Protein AF-A0A0V0ID75-F1 (afdb_monomer_lite)

Secondary structure (DSSP, 8-state):
-------EE------TTS-GGGGSGGGS--S---------------PEE-HHHHHHHHHHHHHHHHHH--SSEEEEEHHHHHHHHTSHHHHHHHHHHHHHTTSEEEEEEESSSEEEEEEEE-SSSPPPPPPHHHHHHHHHHHHHHHHHHHHHHHHHHHHHHHHHHHHHHHTT-HHHHHHHHHHHHHHHHHHHHHHHHHHHHHHHHHHHHHHHHHHHHHHHHHHHHHHHHHTT--HHHHHHHHHHHHHHHHHHHHHHHHHHHHGGGS---HHHHHHHHHHHHHHTTS---------------TTHHHHHHHHHHTT---------TTSSSSSS-S---------------

Foldseek 3Di:
DDDPQDWDFDPDLDDPPDDPVVVVPPPPPDDDDDDDDDDDPPPVPGDIDRVVVLVVLLVQLLVVVVVVAVDQKDKEFLVVLQVSQVHDVSSSSSQVVCVVVQFKDWDWDDDPDTTTMMMGGSDPDHDDDDDPVSVVLSVLNVLLVVLVVVLVVLVVLLVVLVVQLVVCVVVVNPVSNVVSVVSNVVSVVVNVVSVVVNVVSVVVSVVVSVVSVVVVVVVVVVVVVVVCVVVVVDPVVVVVVVVVVVVVVVVVVVVVVVVVVVVVVPPPPVVVVVVVVVVVVVVVVDDDDDDDDDDDDDDDDPPVVVVVVVVVVVPDPDPDPDDPPPVPPPPPDDDDDDDDDDDDDDDDD

InterPro domains:
  IPR005024 Snf7 family [PF03357] (145-284)
  IPR005024 Snf7 family [PTHR22761] (131-291)

pLDDT: mean 72.4, std 23.77, range [25.8, 97.81]

Sequence (349 aa):
MYAAGELLRNVGVSDPASGWVSQIFRRVVNLGGLLRPSTQENLAEDYYIIPVLLKEKALQVVQALSGSHWTASCVITWSKFQEFSGGLKEAHAVLNHLCEHGKAKYLVINKKDLMEGVKVSLSARALSGTTSLDLDWLHLIWTVEKLEHQLNVIDQRWKRSRASALASLKLGNKQVALKCAREMKLASLSREKCTALLNRVEEVLAVIADAEASKEVAEAIRIGTQAIKENGINYDEVELCLQELSECIESQKQIEEILGSNAAGAEIEDEDIEEELKELEMNFAEVPTQTSTGVDAVVAGTQETADALSESLSKLHLTRHARKDLEAEHAVESMGAMSKDGNREAVLS

Radius of gyration: 39.7 Å; chains: 1; bounding box: 74×108×120 Å

Organism: Solanum chacoense (NCBI:txid4108)

Structure (mmCIF, N/CA/C/O backbone):
data_AF-A0A0V0ID75-F1
#
_entry.id   AF-A0A0V0ID75-F1
#
loop_
_atom_site.group_PDB
_atom_site.id
_atom_site.type_symbol
_atom_site.label_atom_id
_atom_site.label_alt_id
_atom_site.label_comp_id
_atom_site.label_asym_id
_atom_site.label_entity_id
_atom_site.label_seq_id
_atom_site.pdbx_PDB_ins_code
_atom_site.Cartn_x
_atom_site.Cartn_y
_atom_site.Cartn_z
_atom_site.occupancy
_atom_site.B_iso_or_equiv
_atom_site.auth_seq_id
_atom_site.auth_comp_id
_atom_site.auth_asym_id
_atom_site.auth_atom_id
_atom_site.pdbx_PDB_model_num
ATOM 1 N N . MET A 1 1 ? -5.964 -26.282 -33.301 1.00 30.92 1 MET A N 1
ATOM 2 C CA . MET A 1 1 ? -5.659 -27.483 -32.494 1.00 30.92 1 MET A CA 1
ATOM 3 C C . MET A 1 1 ? -5.789 -27.087 -31.033 1.00 30.92 1 MET A C 1
ATOM 5 O O . MET A 1 1 ? -5.018 -26.252 -30.584 1.00 30.92 1 MET A O 1
ATOM 9 N N . TYR A 1 2 ? -6.823 -27.569 -30.343 1.00 29.94 2 TYR A N 1
ATOM 10 C CA . TYR A 1 2 ? -7.070 -27.236 -28.938 1.00 29.94 2 TYR A CA 1
ATOM 11 C C . TYR A 1 2 ? -6.006 -27.915 -28.069 1.00 29.94 2 TYR A C 1
ATOM 13 O O . TYR A 1 2 ? -5.934 -29.141 -28.032 1.00 29.94 2 TYR A O 1
ATOM 21 N N . ALA A 1 3 ? -5.150 -27.120 -27.427 1.00 32.62 3 ALA A N 1
ATOM 22 C CA . ALA A 1 3 ? -4.159 -27.616 -26.483 1.00 32.62 3 ALA A CA 1
ATOM 23 C C . ALA A 1 3 ? -4.886 -28.199 -25.262 1.00 32.62 3 ALA A C 1
ATOM 25 O O . ALA A 1 3 ? -5.667 -27.507 -24.609 1.00 32.62 3 ALA A O 1
ATOM 26 N N . ALA A 1 4 ? -4.661 -29.484 -24.995 1.00 35.78 4 ALA A N 1
ATOM 27 C CA . ALA A 1 4 ? -5.180 -30.169 -23.823 1.00 35.78 4 ALA A CA 1
ATOM 28 C C . ALA A 1 4 ? -4.712 -29.440 -22.553 1.00 35.78 4 ALA A C 1
ATOM 30 O O . ALA A 1 4 ? -3.516 -29.242 -22.351 1.00 35.78 4 ALA A O 1
ATOM 31 N N . GLY A 1 5 ? -5.662 -29.006 -21.721 1.00 40.00 5 GLY A N 1
ATOM 32 C CA . GLY A 1 5 ? -5.376 -28.373 -20.438 1.00 40.00 5 GLY A CA 1
ATOM 33 C C . GLY A 1 5 ? -4.765 -29.387 -19.478 1.00 40.00 5 GLY A C 1
ATOM 34 O O . GLY A 1 5 ? -5.475 -30.209 -18.906 1.00 40.00 5 GLY A O 1
ATOM 35 N N . GLU A 1 6 ? -3.446 -29.347 -19.325 1.00 41.06 6 GLU A N 1
ATOM 36 C CA . GLU A 1 6 ? -2.714 -30.170 -18.368 1.00 41.06 6 GLU A CA 1
ATOM 37 C C . GLU A 1 6 ? -3.020 -29.675 -16.945 1.00 41.06 6 GLU A C 1
ATOM 39 O O . GLU A 1 6 ? -2.681 -28.553 -16.575 1.00 41.06 6 GLU A O 1
ATOM 44 N N . LEU A 1 7 ? -3.740 -30.481 -16.161 1.00 40.66 7 LEU A N 1
ATOM 45 C CA . LEU A 1 7 ? -4.047 -30.185 -14.762 1.00 40.66 7 LEU A CA 1
ATOM 46 C C . LEU A 1 7 ? -2.829 -30.525 -13.900 1.00 40.66 7 LEU A C 1
ATOM 48 O O . LEU A 1 7 ? -2.448 -31.691 -13.793 1.00 40.66 7 LEU A O 1
ATOM 52 N N . LEU A 1 8 ? -2.243 -29.527 -13.241 1.00 53.12 8 LEU A N 1
ATOM 53 C CA . LEU A 1 8 ? -1.148 -29.756 -12.301 1.00 53.12 8 LEU A CA 1
ATOM 54 C C . LEU A 1 8 ? -1.723 -30.117 -10.926 1.00 53.12 8 LEU A C 1
ATOM 56 O O . LEU A 1 8 ? -2.436 -29.322 -10.307 1.00 53.12 8 LEU A O 1
ATOM 60 N N . ARG A 1 9 ? -1.407 -31.325 -10.438 1.00 43.06 9 ARG A N 1
ATOM 61 C CA . ARG A 1 9 ? -1.701 -31.757 -9.063 1.00 43.06 9 ARG A CA 1
ATOM 62 C C . ARG A 1 9 ? -0.715 -31.075 -8.118 1.00 43.06 9 ARG A C 1
ATOM 64 O O . ARG A 1 9 ? 0.471 -31.400 -8.134 1.00 43.06 9 ARG A O 1
ATOM 71 N N . ASN A 1 10 ? -1.196 -30.151 -7.291 1.00 47.69 10 ASN A N 1
ATOM 72 C CA . ASN A 1 10 ? -0.347 -29.499 -6.303 1.00 47.69 10 ASN A CA 1
ATOM 73 C C . ASN A 1 10 ? -0.308 -30.344 -5.019 1.00 47.69 10 ASN A C 1
ATOM 75 O O . ASN A 1 10 ? -1.253 -30.346 -4.233 1.00 47.69 10 ASN A O 1
ATOM 79 N N . VAL A 1 11 ? 0.770 -31.109 -4.830 1.00 40.12 11 VAL A N 1
ATOM 80 C CA . VAL A 1 11 ? 0.989 -31.910 -3.616 1.00 40.12 11 VAL A CA 1
ATOM 81 C C . VAL A 1 11 ? 1.470 -30.981 -2.502 1.00 40.12 11 VAL A C 1
ATOM 83 O O . VAL A 1 11 ? 2.667 -30.798 -2.308 1.00 40.12 11 VAL A O 1
ATOM 86 N N . GLY A 1 12 ? 0.513 -30.414 -1.769 1.00 40.75 12 GLY A N 1
ATOM 87 C CA . GLY A 1 12 ? 0.734 -29.652 -0.542 1.00 40.75 12 GLY A CA 1
ATOM 88 C C . GLY A 1 12 ? 1.288 -28.245 -0.768 1.00 40.75 12 GLY A C 1
ATOM 89 O O . GLY A 1 12 ? 2.421 -28.072 -1.214 1.00 40.75 12 GLY A O 1
ATOM 90 N N . VAL A 1 13 ? 0.506 -27.235 -0.364 1.00 41.72 13 VAL A N 1
ATOM 91 C CA . VAL A 1 13 ? 0.978 -25.858 -0.144 1.00 41.72 13 VAL A CA 1
ATOM 92 C C . VAL A 1 13 ? 2.193 -25.931 0.774 1.00 41.72 13 VAL A C 1
ATOM 94 O O . VAL A 1 13 ? 2.073 -26.117 1.984 1.00 41.72 13 VAL A O 1
ATOM 97 N N . SER A 1 14 ? 3.376 -25.866 0.177 1.00 40.47 14 SER A N 1
ATOM 98 C CA . SER A 1 14 ? 4.620 -25.747 0.912 1.00 40.47 14 SER A CA 1
ATOM 99 C C . SER A 1 14 ? 4.749 -24.286 1.302 1.00 40.47 14 SER A C 1
ATOM 101 O O . SER A 1 14 ? 4.684 -23.408 0.444 1.00 40.47 14 SER A O 1
ATOM 103 N N . ASP A 1 15 ? 4.873 -24.061 2.606 1.00 42.91 15 ASP A N 1
ATOM 104 C CA . ASP A 1 15 ? 5.158 -22.773 3.222 1.00 42.91 15 ASP A CA 1
ATOM 105 C C . ASP A 1 15 ? 6.265 -22.041 2.431 1.00 42.91 15 ASP A C 1
ATOM 107 O O . ASP A 1 15 ? 7.373 -22.584 2.305 1.00 42.91 15 ASP A O 1
ATOM 111 N N . PRO A 1 16 ? 6.003 -20.843 1.872 1.00 48.03 16 PRO A N 1
ATOM 112 C CA . PRO A 1 16 ? 7.007 -20.064 1.150 1.00 48.03 16 PRO A CA 1
ATOM 113 C C . PRO A 1 16 ? 8.182 -19.621 2.041 1.00 48.03 16 PRO A C 1
ATOM 115 O O . PRO A 1 16 ? 9.201 -19.169 1.519 1.00 48.03 16 PRO A O 1
ATOM 118 N N . ALA A 1 17 ? 8.097 -19.795 3.368 1.00 46.75 17 ALA A N 1
ATOM 119 C CA . ALA A 1 17 ? 9.222 -19.643 4.289 1.00 46.75 17 ALA A CA 1
ATOM 120 C C . ALA A 1 17 ? 10.192 -20.847 4.299 1.00 46.75 17 ALA A C 1
ATOM 122 O O . ALA A 1 17 ? 11.267 -20.772 4.904 1.00 46.75 17 ALA A O 1
ATOM 123 N N . SER A 1 18 ? 9.863 -21.961 3.631 1.00 45.81 18 SER A N 1
ATOM 124 C CA . SER A 1 18 ? 10.719 -23.151 3.594 1.00 45.81 18 SER A CA 1
ATOM 125 C C . SER A 1 18 ? 11.845 -23.011 2.559 1.00 45.81 18 SER A C 1
ATOM 127 O O . SER A 1 18 ? 11.659 -23.099 1.348 1.00 45.81 18 SER A O 1
ATOM 129 N N . GLY A 1 19 ? 13.060 -22.771 3.055 1.00 40.09 19 GLY A N 1
ATOM 130 C CA . GLY A 1 19 ? 14.265 -22.666 2.235 1.00 40.09 19 GLY A CA 1
ATOM 131 C C . GLY A 1 19 ? 14.529 -23.910 1.370 1.00 40.09 19 GLY A C 1
ATOM 132 O O . GLY A 1 19 ? 14.324 -25.051 1.791 1.00 40.09 19 GLY A O 1
ATOM 133 N N . TRP A 1 20 ? 15.059 -23.663 0.169 1.00 41.62 20 TRP A N 1
ATOM 134 C CA . TRP A 1 20 ? 15.365 -24.600 -0.930 1.00 41.62 20 TRP A CA 1
ATOM 135 C C . TRP A 1 20 ? 16.009 -25.944 -0.508 1.00 41.62 20 TRP A C 1
ATOM 137 O O . TRP A 1 20 ? 15.780 -26.981 -1.126 1.00 41.62 20 TRP A O 1
ATOM 147 N N . VAL A 1 21 ? 16.760 -25.990 0.592 1.00 37.75 21 VAL A N 1
ATOM 148 C CA . VAL A 1 21 ? 17.454 -27.206 1.059 1.00 37.75 21 VAL A CA 1
ATOM 149 C C . VAL A 1 21 ? 16.552 -28.281 1.687 1.00 37.75 21 VAL A C 1
ATOM 151 O O . VAL A 1 21 ? 16.989 -29.422 1.827 1.00 37.75 21 VAL A O 1
ATOM 154 N N . SER A 1 22 ? 15.288 -27.989 2.013 1.00 37.47 22 SER A N 1
ATOM 155 C CA . SER A 1 22 ? 14.394 -28.988 2.632 1.00 37.47 22 SER A CA 1
ATOM 156 C C . SER A 1 22 ? 13.765 -29.977 1.633 1.00 37.47 22 SER A C 1
ATOM 158 O O . SER A 1 22 ? 13.257 -31.031 2.020 1.00 37.47 22 SER A O 1
ATOM 160 N N . GLN A 1 23 ? 13.835 -29.695 0.327 1.00 42.84 23 GLN A N 1
ATOM 161 C CA . GLN A 1 23 ? 13.171 -30.514 -0.698 1.00 42.84 23 GLN A CA 1
ATOM 162 C C . GLN A 1 23 ? 13.916 -31.813 -1.051 1.00 42.84 23 GLN A C 1
ATOM 164 O O . GLN A 1 23 ? 13.300 -32.755 -1.550 1.00 42.84 23 GLN A O 1
ATOM 169 N N . ILE A 1 24 ? 15.217 -31.917 -0.755 1.00 44.03 24 ILE A N 1
ATOM 170 C CA . ILE A 1 24 ? 16.014 -33.109 -1.103 1.00 44.03 24 ILE A CA 1
ATOM 171 C C . ILE A 1 24 ? 15.848 -34.230 -0.062 1.00 44.03 24 ILE A C 1
ATOM 173 O O . ILE A 1 24 ? 15.915 -35.408 -0.407 1.00 44.03 24 ILE A O 1
ATOM 177 N N . PHE A 1 25 ? 15.527 -33.904 1.194 1.00 35.06 25 PHE A N 1
ATOM 178 C CA . PHE A 1 25 ? 15.446 -34.909 2.261 1.00 35.06 25 PHE A CA 1
ATOM 179 C C . PHE A 1 25 ? 14.088 -35.609 2.396 1.00 35.06 25 PHE A C 1
ATOM 181 O O . PHE A 1 25 ? 13.995 -36.620 3.089 1.00 35.06 25 PHE A O 1
ATOM 188 N N . ARG A 1 26 ? 13.034 -35.159 1.699 1.00 37.34 26 ARG A N 1
ATOM 189 C CA . ARG A 1 26 ? 11.698 -35.773 1.828 1.00 37.34 26 ARG A CA 1
ATOM 190 C C . ARG A 1 26 ? 11.429 -36.955 0.892 1.00 37.34 26 ARG A C 1
ATOM 192 O O . ARG A 1 26 ? 10.361 -37.552 0.971 1.00 37.34 26 ARG A O 1
ATOM 199 N N . ARG A 1 27 ? 12.384 -37.328 0.030 1.00 42.00 27 ARG A N 1
ATOM 200 C CA . ARG A 1 27 ? 12.247 -38.478 -0.888 1.00 42.00 27 ARG A CA 1
ATOM 201 C C . ARG A 1 27 ? 12.751 -39.817 -0.337 1.00 42.00 27 ARG A C 1
ATOM 203 O O . ARG A 1 27 ? 12.598 -40.820 -1.023 1.00 42.00 27 ARG A O 1
ATOM 210 N N . VAL A 1 28 ? 13.287 -39.878 0.886 1.00 37.16 28 VAL A N 1
ATOM 211 C CA . VAL A 1 28 ? 13.799 -41.135 1.470 1.00 37.16 28 VAL A CA 1
ATOM 212 C C . VAL A 1 28 ? 13.376 -41.295 2.932 1.00 37.16 28 VAL A C 1
ATOM 214 O O . VAL A 1 28 ? 14.214 -41.382 3.815 1.00 37.16 28 VAL A O 1
ATOM 217 N N . VAL A 1 29 ? 12.072 -41.346 3.211 1.00 37.78 29 VAL A N 1
ATOM 218 C CA . VAL A 1 29 ? 11.549 -42.023 4.414 1.00 37.78 29 VAL A CA 1
ATOM 219 C C . VAL A 1 29 ? 10.188 -42.617 4.061 1.00 37.78 29 VAL A C 1
ATOM 221 O O . VAL A 1 29 ? 9.156 -41.986 4.242 1.00 37.78 29 VAL A O 1
ATOM 224 N N . ASN A 1 30 ? 10.192 -43.822 3.498 1.00 35.94 30 ASN A N 1
ATOM 225 C CA . ASN A 1 30 ? 9.044 -44.727 3.543 1.00 35.94 30 ASN A CA 1
ATOM 226 C C . ASN A 1 30 ? 9.555 -46.171 3.483 1.00 35.94 30 ASN A C 1
ATOM 228 O O . ASN A 1 30 ? 9.393 -46.880 2.496 1.00 35.94 30 ASN A O 1
ATOM 232 N N . LEU A 1 31 ? 10.223 -46.589 4.560 1.00 37.09 31 LEU A N 1
ATOM 233 C CA . LEU A 1 31 ? 10.365 -47.997 4.918 1.00 37.09 31 LEU A CA 1
ATOM 234 C C . LEU A 1 31 ? 10.604 -48.087 6.432 1.00 37.09 31 LEU A C 1
ATOM 236 O O . LEU A 1 31 ? 11.643 -47.655 6.919 1.00 37.09 31 LEU A O 1
ATOM 240 N N . GLY A 1 32 ? 9.633 -48.626 7.170 1.00 30.39 32 GLY A N 1
ATOM 241 C CA . GLY A 1 32 ? 9.737 -48.863 8.615 1.00 30.39 32 GLY A CA 1
ATOM 242 C C . GLY A 1 32 ? 8.707 -48.068 9.410 1.00 30.39 32 GLY A C 1
ATOM 243 O O . GLY A 1 32 ? 8.820 -46.858 9.562 1.00 30.39 32 GLY A O 1
ATOM 244 N N . GLY A 1 33 ? 7.665 -48.759 9.871 1.00 34.06 33 GLY A N 1
ATOM 245 C CA . GLY A 1 33 ? 6.549 -48.156 10.587 1.00 34.06 33 GLY A CA 1
ATOM 246 C C . GLY A 1 33 ? 6.824 -47.785 12.047 1.00 34.06 33 GLY A C 1
ATOM 247 O O . GLY A 1 33 ? 7.916 -47.970 12.576 1.00 34.06 33 GLY A O 1
ATOM 248 N N . LEU A 1 34 ? 5.716 -47.380 12.681 1.00 37.41 34 LEU A N 1
ATOM 249 C CA . LEU A 1 34 ? 5.481 -47.214 14.118 1.00 37.41 34 LEU A CA 1
ATOM 250 C C . LEU A 1 34 ? 5.902 -45.858 14.725 1.00 37.41 34 LEU A C 1
ATOM 252 O O . LEU A 1 34 ? 7.037 -45.673 15.140 1.00 37.41 34 LEU A O 1
ATOM 256 N N . LEU A 1 35 ? 4.936 -44.935 14.862 1.00 30.69 35 LEU A N 1
ATOM 257 C CA . LEU A 1 35 ? 4.359 -44.498 16.152 1.00 30.69 35 LEU A CA 1
ATOM 258 C C . LEU A 1 35 ? 3.388 -43.301 15.972 1.00 30.69 35 LEU A C 1
ATOM 260 O O . LEU A 1 35 ? 3.786 -42.212 15.590 1.00 30.69 35 LEU A O 1
ATOM 264 N N . ARG A 1 36 ? 2.111 -43.576 16.284 1.00 31.48 36 ARG A N 1
ATOM 265 C CA . ARG A 1 36 ? 1.071 -42.796 17.001 1.00 31.48 36 ARG A CA 1
ATOM 266 C C . ARG A 1 36 ? 0.881 -41.270 16.740 1.00 31.48 36 ARG A C 1
ATOM 268 O O . ARG A 1 36 ? 1.824 -40.503 16.874 1.00 31.48 36 ARG A O 1
ATOM 275 N N . PRO A 1 37 ? -0.368 -40.802 16.504 1.00 34.38 37 PRO A N 1
ATOM 276 C CA . PRO A 1 37 ? -0.658 -39.458 15.998 1.00 34.38 37 PRO A CA 1
ATOM 277 C C . PRO A 1 37 ? -0.864 -38.415 17.110 1.00 34.38 37 PRO A C 1
ATOM 279 O O . PRO A 1 37 ? -1.490 -38.702 18.132 1.00 34.38 37 PRO A O 1
ATOM 282 N N . SER A 1 38 ? -0.418 -37.180 16.866 1.00 25.80 38 SER A N 1
ATOM 283 C CA . SER A 1 38 ? -0.925 -35.980 17.537 1.00 25.80 38 SER A CA 1
ATOM 284 C C . SER A 1 38 ? -1.635 -35.101 16.513 1.00 25.80 38 SER A C 1
ATOM 286 O O . SER A 1 38 ? -1.088 -34.770 15.464 1.00 25.80 38 SER A O 1
ATOM 288 N N . THR A 1 39 ? -2.876 -34.782 16.840 1.00 36.84 39 THR A N 1
ATOM 289 C CA . THR A 1 39 ? -3.897 -34.096 16.059 1.00 36.84 39 THR A CA 1
ATOM 290 C C . THR A 1 39 ? -3.405 -32.800 15.408 1.00 36.84 39 THR A C 1
ATOM 292 O O . THR A 1 39 ? -3.261 -31.779 16.072 1.00 36.84 39 THR A O 1
ATOM 295 N N . GLN A 1 40 ? -3.226 -32.828 14.091 1.00 31.88 40 GLN A N 1
ATOM 296 C CA . GLN A 1 40 ? -3.445 -31.672 13.227 1.00 31.88 40 GLN A CA 1
ATOM 297 C C . GLN A 1 40 ? -4.020 -32.216 11.922 1.00 31.88 40 GLN A C 1
ATOM 299 O O . GLN A 1 40 ? -3.292 -32.679 11.044 1.00 31.88 40 GLN A O 1
ATOM 304 N N . GLU A 1 41 ? -5.349 -32.240 11.841 1.00 30.47 41 GLU A N 1
ATOM 305 C CA . GLU A 1 41 ? -6.088 -32.525 10.613 1.00 30.47 41 GLU A CA 1
ATOM 306 C C . GLU A 1 41 ? -5.824 -31.397 9.606 1.00 30.47 41 GLU A C 1
ATOM 308 O O . GLU A 1 41 ? -6.638 -30.506 9.398 1.00 30.47 41 GLU A O 1
ATOM 313 N N . ASN A 1 42 ? -4.655 -31.422 8.969 1.00 34.41 42 ASN A N 1
ATOM 314 C CA . ASN A 1 42 ? -4.502 -30.833 7.650 1.00 34.41 42 ASN A CA 1
ATOM 315 C C . ASN A 1 42 ? -5.160 -31.817 6.684 1.00 34.41 42 ASN A C 1
ATOM 317 O O . ASN A 1 42 ? -4.501 -32.713 6.154 1.00 34.41 42 ASN A O 1
ATOM 321 N N . LEU A 1 43 ? -6.473 -31.677 6.489 1.00 33.53 43 LEU A N 1
ATOM 322 C CA . LEU A 1 43 ? -7.120 -32.179 5.283 1.00 33.53 43 LEU A CA 1
ATOM 323 C C . LEU A 1 43 ? -6.479 -31.423 4.116 1.00 33.53 43 LEU A C 1
ATOM 325 O O . LEU A 1 43 ? -6.914 -30.338 3.737 1.00 33.53 43 LEU A O 1
ATOM 329 N N . ALA A 1 44 ? -5.365 -31.956 3.615 1.00 49.12 44 ALA A N 1
ATOM 330 C CA . ALA A 1 44 ? -4.773 -31.536 2.362 1.00 49.12 44 ALA A CA 1
ATOM 331 C C . ALA A 1 44 ? -5.770 -31.925 1.269 1.00 49.12 44 ALA A C 1
ATOM 333 O O . ALA A 1 44 ? -5.722 -33.020 0.718 1.00 49.12 44 ALA A O 1
ATOM 334 N N . GLU A 1 45 ? -6.749 -31.055 1.036 1.00 50.66 45 GLU A N 1
ATOM 335 C CA . GLU A 1 45 ? -7.564 -31.118 -0.164 1.00 50.66 45 GLU A CA 1
ATOM 336 C C . GLU A 1 45 ? -6.608 -30.971 -1.343 1.00 50.66 45 GLU A C 1
ATOM 338 O O . GLU A 1 45 ? -6.045 -29.898 -1.561 1.00 50.66 45 GLU A O 1
ATOM 343 N N . ASP A 1 46 ? -6.393 -32.066 -2.068 1.00 63.09 46 ASP A N 1
ATOM 344 C CA . ASP A 1 46 ? -5.712 -32.048 -3.354 1.00 63.09 46 ASP A CA 1
ATOM 345 C C . ASP A 1 46 ? -6.506 -31.118 -4.283 1.00 63.09 46 ASP A C 1
ATOM 347 O O . ASP A 1 46 ? -7.598 -31.458 -4.740 1.00 63.09 46 ASP A O 1
ATOM 351 N N . TYR A 1 47 ? -5.981 -29.921 -4.541 1.00 71.69 47 TYR A N 1
ATOM 352 C CA . TYR A 1 47 ? -6.552 -28.998 -5.515 1.00 71.69 47 TYR A CA 1
ATOM 353 C C . TYR A 1 47 ? -5.748 -29.058 -6.813 1.00 71.69 47 TYR A C 1
ATOM 355 O O . TYR A 1 47 ? -4.519 -29.177 -6.826 1.00 71.69 47 TYR A O 1
ATOM 363 N N . TYR A 1 48 ? -6.472 -28.987 -7.925 1.00 79.75 48 TYR A N 1
ATOM 364 C CA . TYR A 1 48 ? -5.893 -28.971 -9.260 1.00 79.75 48 TYR A CA 1
ATOM 365 C C . TYR A 1 48 ? -5.758 -27.529 -9.725 1.00 79.75 48 TYR A C 1
ATOM 367 O O . TYR A 1 48 ? -6.696 -26.740 -9.619 1.00 79.75 48 TYR A O 1
ATOM 375 N N . ILE A 1 49 ? -4.586 -27.193 -10.247 1.00 84.19 49 ILE A N 1
ATOM 376 C CA . ILE A 1 49 ? -4.331 -25.892 -10.855 1.00 84.19 49 ILE A CA 1
ATOM 377 C C . ILE A 1 49 ? -4.464 -26.054 -12.364 1.00 84.19 49 ILE A C 1
ATOM 379 O O . ILE A 1 49 ? -3.794 -26.896 -12.961 1.00 84.19 49 ILE A O 1
ATOM 383 N N . ILE A 1 50 ? -5.301 -25.219 -12.978 1.00 89.25 50 ILE A N 1
ATOM 384 C CA . ILE A 1 50 ? -5.362 -25.067 -14.432 1.00 89.25 50 ILE A CA 1
ATOM 385 C C . ILE A 1 50 ? -4.343 -23.981 -14.816 1.00 89.25 50 ILE A C 1
ATOM 387 O O . ILE A 1 50 ? -4.580 -22.813 -14.501 1.00 89.25 50 ILE A O 1
ATOM 391 N N . PRO A 1 51 ? -3.224 -24.310 -15.492 1.00 88.44 51 PRO A N 1
ATOM 392 C CA . PRO A 1 51 ? -2.130 -23.362 -15.722 1.00 88.44 51 PRO A CA 1
ATOM 393 C C . PRO A 1 51 ? -2.550 -22.117 -16.506 1.00 88.44 51 PRO A C 1
ATOM 395 O O . PRO A 1 51 ? -2.093 -21.014 -16.215 1.00 88.44 51 PRO A O 1
ATOM 398 N N . VAL A 1 52 ? -3.457 -22.282 -17.475 1.00 90.56 52 VAL A N 1
ATOM 399 C CA . VAL A 1 52 ? -3.983 -21.174 -18.288 1.00 90.56 52 VAL A CA 1
ATOM 400 C C . VAL A 1 52 ? -4.738 -20.171 -17.414 1.00 90.56 52 VAL A C 1
ATOM 402 O O . VAL A 1 52 ? -4.463 -18.976 -17.485 1.00 90.56 52 VAL A O 1
ATOM 405 N N . LEU A 1 53 ? -5.616 -20.661 -16.532 1.00 91.56 53 LEU A N 1
ATOM 406 C CA . LEU A 1 53 ? -6.372 -19.814 -15.608 1.00 91.56 53 LEU A CA 1
ATOM 407 C C . LEU A 1 53 ? -5.472 -19.199 -14.536 1.00 91.56 53 LEU A C 1
ATOM 409 O O . LEU A 1 53 ? -5.680 -18.055 -14.150 1.00 91.56 53 LEU A O 1
ATOM 413 N N . LEU A 1 54 ? -4.444 -19.920 -14.076 1.00 92.75 54 LEU A N 1
ATOM 414 C CA . LEU A 1 54 ? -3.473 -19.376 -13.129 1.00 92.75 54 LEU A CA 1
ATOM 415 C C . LEU A 1 54 ? -2.688 -18.208 -13.737 1.00 92.75 54 LEU A C 1
ATOM 417 O O . LEU A 1 54 ? -2.517 -17.182 -13.083 1.00 92.75 54 LEU A O 1
ATOM 421 N N . LYS A 1 55 ? -2.244 -18.343 -14.991 1.00 93.31 55 LYS A N 1
ATOM 422 C CA . LYS A 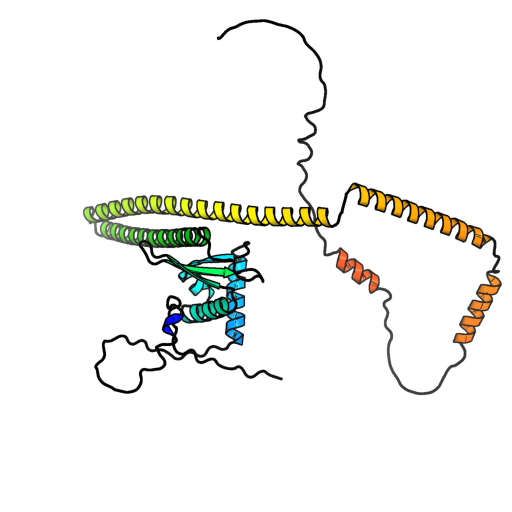1 55 ? -1.543 -17.272 -15.707 1.00 93.31 55 LYS A CA 1
ATOM 423 C C . LYS A 1 55 ? -2.442 -16.052 -15.904 1.00 93.31 55 LYS A C 1
ATOM 425 O O . LYS A 1 55 ? -2.003 -14.928 -15.670 1.00 93.31 55 LYS A O 1
ATOM 430 N N . GLU A 1 56 ? -3.693 -16.269 -16.305 1.00 94.19 56 GLU A N 1
ATOM 431 C CA . GLU A 1 56 ? -4.681 -15.197 -16.442 1.00 94.19 56 GLU A CA 1
ATOM 432 C C . GLU A 1 56 ? -4.939 -14.505 -15.098 1.00 94.19 56 GLU A C 1
ATOM 434 O O . GLU A 1 56 ? -4.883 -13.280 -15.010 1.00 94.19 56 GLU A O 1
ATOM 439 N N . LYS A 1 57 ? -5.124 -15.278 -14.024 1.00 94.19 57 LYS A N 1
ATOM 440 C CA . LYS A 1 57 ? -5.332 -14.748 -12.675 1.00 94.19 57 LYS A CA 1
ATOM 441 C C . LYS A 1 57 ? -4.125 -13.956 -12.176 1.00 94.19 57 LYS A C 1
ATOM 443 O O . LYS A 1 57 ? -4.296 -12.880 -11.613 1.00 94.19 57 LYS A O 1
ATOM 448 N N . ALA A 1 58 ? -2.909 -14.447 -12.405 1.00 94.69 58 ALA A N 1
ATOM 449 C CA . ALA A 1 58 ? -1.691 -13.730 -12.048 1.00 94.69 58 ALA A CA 1
ATOM 450 C C . ALA A 1 58 ? -1.584 -12.389 -12.788 1.00 94.69 58 ALA A C 1
ATOM 452 O O . ALA A 1 58 ? -1.226 -11.383 -12.177 1.00 94.69 58 ALA A O 1
ATOM 453 N N . LEU A 1 59 ? -1.959 -12.352 -14.071 1.00 94.31 59 LEU A N 1
ATOM 454 C CA . LEU A 1 59 ? -2.024 -11.111 -14.839 1.00 94.31 59 LEU A CA 1
ATOM 455 C C . LEU A 1 59 ? -3.085 -10.154 -14.279 1.00 94.31 59 LEU A C 1
ATOM 457 O O . LEU A 1 59 ? -2.788 -8.976 -14.108 1.00 94.31 59 LEU A O 1
ATOM 461 N N . GLN A 1 60 ? -4.277 -10.652 -13.934 1.00 94.38 60 GLN A N 1
ATOM 462 C CA . GLN A 1 60 ? -5.332 -9.848 -13.305 1.00 94.38 60 GLN A CA 1
ATOM 463 C C . GLN A 1 60 ? -4.868 -9.236 -11.976 1.00 94.38 60 GLN A C 1
ATOM 465 O O . GLN A 1 60 ? -5.122 -8.061 -11.726 1.00 94.38 60 GLN A O 1
ATOM 470 N N . VAL A 1 61 ? -4.156 -10.001 -11.139 1.00 94.44 61 VAL A N 1
ATOM 471 C CA . VAL A 1 61 ? -3.595 -9.501 -9.872 1.00 94.44 61 VAL A CA 1
ATOM 472 C C . VAL A 1 61 ? -2.566 -8.401 -10.130 1.00 94.44 61 VAL A C 1
ATOM 474 O O . VAL A 1 61 ? -2.654 -7.337 -9.524 1.00 94.44 61 VAL A O 1
ATOM 477 N N . VAL A 1 62 ? -1.624 -8.607 -11.057 1.00 93.81 62 VAL A N 1
ATOM 478 C CA . VAL A 1 62 ? -0.630 -7.577 -11.416 1.00 93.81 62 VAL A CA 1
ATOM 479 C C . VAL A 1 62 ? -1.309 -6.330 -11.989 1.00 93.81 62 VAL A C 1
ATOM 481 O O . VAL A 1 62 ? -0.943 -5.216 -11.623 1.00 93.81 62 VAL A O 1
ATOM 484 N N . GLN A 1 63 ? -2.332 -6.497 -12.829 1.00 93.00 63 GLN A N 1
ATOM 485 C CA . GLN A 1 63 ? -3.095 -5.388 -13.398 1.00 93.00 63 GLN A CA 1
ATOM 486 C C . GLN A 1 63 ? -3.843 -4.600 -12.314 1.00 93.00 63 GLN A C 1
ATOM 488 O O . GLN A 1 63 ? -3.789 -3.370 -12.308 1.00 93.00 63 GLN A O 1
ATOM 493 N N . ALA A 1 64 ? -4.480 -5.286 -11.361 1.00 92.38 64 ALA A N 1
ATOM 494 C CA . ALA A 1 64 ? -5.147 -4.647 -10.229 1.00 92.38 64 ALA A CA 1
ATOM 495 C C . ALA A 1 64 ? -4.161 -3.831 -9.376 1.00 92.38 64 ALA A C 1
ATOM 497 O O . ALA A 1 64 ? -4.463 -2.696 -9.015 1.00 92.38 64 ALA A O 1
ATOM 498 N N . LEU A 1 65 ? -2.961 -4.367 -9.131 1.00 91.50 65 LEU A N 1
ATOM 499 C CA . LEU A 1 65 ? -1.899 -3.660 -8.409 1.00 91.50 65 LEU A CA 1
ATOM 500 C C . LEU A 1 65 ? -1.343 -2.469 -9.203 1.00 91.50 65 LEU A C 1
ATOM 502 O O . LEU A 1 65 ? -1.058 -1.426 -8.625 1.00 91.50 65 LEU A O 1
ATOM 506 N N . SER A 1 66 ? -1.227 -2.583 -10.527 1.00 88.50 66 SER A N 1
ATOM 507 C CA . SER A 1 66 ? -0.795 -1.464 -11.377 1.00 88.50 66 SER A CA 1
ATOM 508 C C . SER A 1 66 ? -1.817 -0.327 -11.436 1.00 88.50 66 SER A C 1
ATOM 510 O O . SER A 1 66 ? -1.448 0.827 -11.613 1.00 88.50 66 SER A O 1
ATOM 512 N N . GLY A 1 67 ? -3.104 -0.624 -11.225 1.00 83.56 67 GLY A N 1
ATOM 513 C CA . GLY A 1 67 ? -4.140 0.404 -11.124 1.00 83.56 67 GLY A CA 1
ATOM 514 C C . GLY A 1 67 ? -3.991 1.292 -9.885 1.00 83.56 67 GLY A C 1
ATOM 515 O O . GLY A 1 67 ? -4.443 2.433 -9.901 1.00 83.56 67 GLY A O 1
ATOM 516 N N . SER A 1 68 ? -3.354 0.789 -8.821 1.00 77.69 68 SER A N 1
ATOM 517 C CA . SER A 1 68 ? -3.147 1.519 -7.565 1.00 77.69 68 SER A CA 1
ATOM 518 C C . SER A 1 68 ? -1.730 2.065 -7.381 1.00 77.69 68 SER A C 1
ATOM 520 O O . SER A 1 68 ? -1.487 2.792 -6.419 1.00 77.69 68 SER A O 1
ATOM 522 N N . HIS A 1 69 ? -0.789 1.720 -8.263 1.00 76.88 69 HIS A N 1
ATOM 523 C CA . HIS A 1 69 ? 0.623 2.075 -8.132 1.00 76.88 69 HIS A CA 1
ATOM 524 C C . HIS A 1 69 ? 1.211 2.489 -9.482 1.00 76.88 69 HIS A C 1
ATOM 526 O O . HIS A 1 69 ? 1.143 1.737 -10.448 1.00 76.88 69 HIS A O 1
ATOM 532 N N . TRP A 1 70 ? 1.843 3.663 -9.532 1.00 70.62 70 TRP A N 1
ATOM 533 C CA . TRP A 1 70 ? 2.507 4.167 -10.742 1.00 70.62 70 TRP A CA 1
ATOM 534 C C . TRP A 1 70 ? 3.963 3.685 -10.893 1.00 70.62 70 TRP A C 1
ATOM 536 O O . TRP A 1 70 ? 4.581 3.886 -11.933 1.00 70.62 70 TRP A O 1
ATOM 546 N N . THR A 1 71 ? 4.519 3.048 -9.862 1.00 81.81 71 THR A N 1
ATOM 547 C CA . THR A 1 71 ? 5.928 2.638 -9.808 1.00 81.81 71 THR A CA 1
ATOM 548 C C . THR A 1 71 ? 6.192 1.324 -10.547 1.00 81.81 71 THR A C 1
ATOM 550 O O . THR A 1 71 ? 5.299 0.503 -10.772 1.00 81.81 71 THR A O 1
ATOM 553 N N . ALA A 1 72 ? 7.459 1.056 -10.881 1.00 83.88 72 ALA A N 1
ATOM 554 C CA . ALA A 1 72 ? 7.842 -0.178 -11.580 1.00 83.88 72 ALA A CA 1
ATOM 555 C C . ALA A 1 72 ? 7.618 -1.477 -10.767 1.00 83.88 72 ALA A C 1
ATOM 557 O O . ALA A 1 72 ? 7.568 -2.577 -11.336 1.00 83.88 72 ALA A O 1
ATOM 558 N N . SER A 1 73 ? 7.511 -1.372 -9.439 1.00 90.12 73 SER A N 1
ATOM 559 C CA . SER A 1 73 ? 7.215 -2.477 -8.523 1.00 90.12 73 SER A CA 1
ATOM 560 C C . SER A 1 73 ? 6.473 -1.980 -7.289 1.00 90.12 73 SER A C 1
ATOM 562 O O . SER A 1 73 ? 6.790 -0.903 -6.796 1.00 90.12 73 SER A O 1
ATOM 564 N N . CYS A 1 74 ? 5.587 -2.799 -6.726 1.00 91.50 74 CYS A N 1
ATOM 565 C CA . CYS A 1 74 ? 4.891 -2.490 -5.480 1.00 91.50 74 CYS A CA 1
ATOM 566 C C . CYS A 1 74 ? 5.217 -3.501 -4.380 1.00 91.50 74 CYS A C 1
ATOM 568 O O . CYS A 1 74 ? 5.484 -4.677 -4.643 1.00 91.50 74 CYS A O 1
ATOM 570 N N . VAL A 1 75 ? 5.136 -3.048 -3.133 1.00 94.19 75 VAL A N 1
ATOM 571 C CA . VAL A 1 75 ? 5.215 -3.896 -1.943 1.00 94.19 75 VAL A CA 1
ATOM 572 C C . VAL A 1 75 ? 3.894 -3.795 -1.196 1.00 94.19 75 VAL A C 1
ATOM 574 O O . VAL A 1 75 ? 3.444 -2.695 -0.879 1.00 94.19 75 VAL A O 1
ATOM 577 N N . ILE A 1 76 ? 3.285 -4.943 -0.914 1.00 94.56 76 ILE A N 1
ATOM 578 C CA . ILE A 1 76 ? 2.005 -5.046 -0.208 1.00 94.56 76 ILE A CA 1
ATOM 579 C C . ILE A 1 76 ? 2.060 -6.128 0.869 1.00 94.56 76 ILE A C 1
ATOM 581 O O . ILE A 1 76 ? 2.918 -7.012 0.842 1.00 94.56 76 ILE A O 1
ATOM 585 N N . THR A 1 77 ? 1.143 -6.063 1.830 1.00 95.56 77 THR A N 1
ATOM 586 C CA . THR A 1 77 ? 1.013 -7.079 2.880 1.00 95.56 77 THR A CA 1
ATOM 587 C C . THR A 1 77 ? 0.453 -8.379 2.317 1.00 95.56 77 THR A C 1
ATOM 589 O O . THR A 1 77 ? -0.251 -8.399 1.302 1.00 95.56 77 THR A O 1
ATOM 592 N N . TRP A 1 78 ? 0.744 -9.489 2.996 1.00 94.88 78 TRP A N 1
ATOM 593 C CA . TRP A 1 78 ? 0.218 -10.796 2.611 1.00 94.88 78 TRP A CA 1
ATOM 594 C C . TRP A 1 78 ? -1.317 -10.832 2.640 1.00 94.88 78 TRP A C 1
ATOM 596 O O . TRP A 1 78 ? -1.926 -11.398 1.738 1.00 94.88 78 TRP A O 1
ATOM 606 N N . SER A 1 79 ? -1.948 -10.147 3.604 1.00 93.56 79 SER A N 1
ATOM 607 C CA . SER A 1 79 ? -3.412 -10.018 3.678 1.00 93.56 79 SER A CA 1
ATOM 608 C C . SER A 1 79 ? -3.990 -9.351 2.427 1.00 93.56 79 SER A C 1
ATOM 610 O O . SER A 1 79 ? -4.876 -9.911 1.787 1.00 93.56 79 SER A O 1
ATOM 612 N N . LYS A 1 80 ? -3.440 -8.204 2.007 1.00 93.88 80 LYS A N 1
ATOM 613 C CA . LYS A 1 80 ? -3.890 -7.523 0.783 1.00 93.88 80 LYS A CA 1
ATOM 614 C C . LYS A 1 80 ? -3.655 -8.370 -0.460 1.00 93.88 80 LYS A C 1
ATOM 616 O O . LYS A 1 80 ? -4.514 -8.445 -1.332 1.00 93.88 80 LYS A O 1
ATOM 621 N N . PHE A 1 81 ? -2.516 -9.056 -0.536 1.00 95.19 81 PHE A N 1
ATOM 622 C CA . PHE A 1 81 ? -2.233 -9.946 -1.659 1.00 95.19 81 PHE A CA 1
ATOM 623 C C . PHE A 1 81 ? -3.262 -11.082 -1.768 1.00 95.19 81 PHE A C 1
ATOM 625 O O . PHE A 1 81 ? -3.672 -11.434 -2.876 1.00 95.19 81 PHE A O 1
ATOM 632 N N . GLN A 1 82 ? -3.728 -11.619 -0.636 1.00 95.44 82 GLN A N 1
ATOM 633 C CA . GLN A 1 82 ? -4.807 -12.608 -0.611 1.00 95.44 82 GLN A CA 1
ATOM 634 C C . GLN A 1 82 ? -6.131 -12.043 -1.121 1.00 95.44 82 GLN A C 1
ATOM 636 O O . GLN A 1 82 ? -6.812 -12.723 -1.888 1.00 95.44 82 GLN A O 1
ATOM 641 N N . GLU A 1 83 ? -6.478 -10.817 -0.730 1.00 93.94 83 GLU A N 1
ATOM 642 C CA . GLU A 1 83 ? -7.694 -10.136 -1.186 1.00 93.94 83 GLU A CA 1
ATOM 643 C C . GLU A 1 83 ? -7.694 -9.951 -2.708 1.00 93.94 83 GLU A C 1
ATOM 645 O O . GLU A 1 83 ? -8.646 -10.361 -3.371 1.00 93.94 83 GLU A O 1
ATOM 650 N N . PHE A 1 84 ? -6.594 -9.449 -3.284 1.00 93.00 84 PHE A N 1
ATOM 651 C CA . PHE A 1 84 ? -6.445 -9.343 -4.743 1.00 93.00 84 PHE A CA 1
ATOM 652 C C . PHE A 1 84 ? -6.492 -10.706 -5.439 1.00 93.00 84 PHE A C 1
ATOM 654 O O . PHE A 1 84 ? -7.037 -10.842 -6.536 1.00 93.00 84 PHE A O 1
ATOM 661 N N . SER A 1 85 ? -5.924 -11.727 -4.798 1.00 92.25 85 SER A N 1
ATOM 662 C CA . SER A 1 85 ? -5.838 -13.064 -5.375 1.00 92.25 85 SER A CA 1
ATOM 663 C C . SER A 1 85 ? -7.130 -13.865 -5.268 1.00 92.25 85 SER A C 1
ATOM 665 O O . SER A 1 85 ? -7.209 -14.870 -5.950 1.00 92.25 85 SER A O 1
ATOM 667 N N . GLY A 1 86 ? -8.133 -13.447 -4.487 1.00 90.12 86 GLY A N 1
ATOM 668 C CA . GLY A 1 86 ? -9.391 -14.192 -4.304 1.00 90.12 86 GLY A CA 1
ATOM 669 C C . GLY A 1 86 ? -9.391 -15.188 -3.136 1.00 90.12 86 GLY A C 1
ATOM 670 O O . GLY A 1 86 ? -10.335 -15.959 -2.979 1.00 90.12 86 GLY A O 1
ATOM 671 N N . GLY A 1 87 ? -8.359 -15.164 -2.286 1.00 91.81 87 GLY A N 1
ATOM 672 C CA . GLY A 1 87 ? -8.259 -15.988 -1.081 1.00 91.81 87 GLY A CA 1
ATOM 673 C C . GLY A 1 87 ? -6.905 -16.676 -0.909 1.00 91.81 87 GLY A C 1
ATOM 674 O O . GLY A 1 87 ? -6.026 -16.613 -1.765 1.00 91.81 87 GLY A O 1
ATOM 675 N N . LEU A 1 88 ? -6.737 -17.371 0.220 1.00 89.81 88 LEU A N 1
ATOM 676 C CA . LEU A 1 88 ? -5.449 -17.932 0.647 1.00 89.81 88 LEU A CA 1
ATOM 677 C C . LEU A 1 88 ? -4.846 -18.932 -0.355 1.00 89.81 88 LEU A C 1
ATOM 679 O O . LEU A 1 88 ? -3.656 -18.857 -0.652 1.00 89.81 88 LEU A O 1
ATOM 683 N N . LYS A 1 89 ? -5.635 -19.887 -0.863 1.00 88.31 89 LYS A N 1
ATOM 684 C CA . LYS A 1 89 ? -5.132 -20.935 -1.775 1.00 88.31 89 LYS A CA 1
ATOM 685 C C . LYS A 1 89 ? -4.717 -20.346 -3.128 1.00 88.31 89 LYS A C 1
ATOM 687 O O . LYS A 1 89 ? -3.632 -20.650 -3.621 1.00 88.31 89 LYS A O 1
ATOM 692 N N . GLU A 1 90 ? -5.555 -19.472 -3.689 1.00 91.25 90 GLU A N 1
ATOM 693 C CA . GLU A 1 90 ? -5.279 -18.772 -4.950 1.00 91.25 90 GLU A CA 1
ATOM 694 C C . GLU A 1 90 ? -4.049 -17.871 -4.816 1.00 91.25 90 GLU A C 1
ATOM 696 O O . GLU A 1 90 ? -3.174 -17.911 -5.676 1.00 91.25 90 GLU A O 1
ATOM 701 N N . ALA A 1 91 ? -3.912 -17.160 -3.694 1.00 93.88 91 ALA A N 1
ATOM 702 C CA . ALA A 1 91 ? -2.747 -16.330 -3.404 1.00 93.88 91 ALA A CA 1
ATOM 703 C C . ALA A 1 91 ? -1.435 -17.116 -3.443 1.00 93.88 91 ALA A C 1
ATOM 705 O O . ALA A 1 91 ? -0.490 -16.693 -4.098 1.00 93.88 91 ALA A O 1
ATOM 706 N N . HIS A 1 92 ? -1.360 -18.285 -2.801 1.00 91.56 92 HIS A N 1
ATOM 707 C CA . HIS A 1 92 ? -0.146 -19.106 -2.862 1.00 91.56 92 HIS A CA 1
ATOM 708 C C . HIS A 1 92 ? 0.163 -19.574 -4.289 1.00 91.56 92 HIS A C 1
ATOM 710 O O . HIS A 1 92 ? 1.317 -19.526 -4.710 1.00 91.56 92 HIS A O 1
ATOM 716 N N . ALA A 1 93 ? -0.851 -20.007 -5.046 1.00 92.19 93 ALA A N 1
ATOM 717 C CA . ALA A 1 93 ? -0.660 -20.432 -6.431 1.00 92.19 93 ALA A CA 1
ATOM 718 C C . ALA A 1 93 ? -0.160 -19.276 -7.314 1.00 92.19 93 ALA A C 1
ATOM 720 O O . ALA A 1 93 ? 0.801 -19.446 -8.065 1.00 92.19 93 ALA A O 1
ATOM 721 N N . VAL A 1 94 ? -0.773 -18.095 -7.187 1.00 95.38 94 VAL A N 1
ATOM 722 C CA . VAL A 1 94 ? -0.392 -16.883 -7.925 1.00 95.38 94 VAL A CA 1
ATOM 723 C C . VAL A 1 94 ? 1.005 -16.418 -7.522 1.00 95.38 94 VAL A C 1
ATOM 725 O O . VAL A 1 94 ? 1.823 -16.137 -8.396 1.00 95.38 94 VAL A O 1
ATOM 728 N N . LEU A 1 95 ? 1.317 -16.382 -6.223 1.00 94.94 95 LEU A N 1
ATOM 729 C CA . LEU A 1 95 ? 2.642 -16.011 -5.727 1.00 94.94 95 LEU A CA 1
ATOM 730 C C . LEU A 1 95 ? 3.716 -16.943 -6.286 1.00 94.94 95 LEU A C 1
ATOM 732 O O . LEU A 1 95 ? 4.711 -16.459 -6.815 1.00 94.94 95 LEU A O 1
ATOM 736 N N . ASN A 1 96 ? 3.511 -18.260 -6.206 1.00 92.50 96 ASN A N 1
ATOM 737 C CA . ASN A 1 96 ? 4.468 -19.238 -6.722 1.00 92.50 96 ASN A CA 1
ATOM 738 C C . ASN A 1 96 ? 4.697 -19.048 -8.223 1.00 92.50 96 ASN A C 1
ATOM 740 O O . ASN A 1 96 ? 5.845 -18.943 -8.648 1.00 92.50 96 ASN A O 1
ATOM 744 N N . HIS A 1 97 ? 3.623 -18.889 -9.002 1.00 93.75 97 HIS A N 1
ATOM 745 C CA . HIS A 1 97 ? 3.727 -18.605 -10.431 1.00 93.75 97 HIS A CA 1
ATOM 746 C C . HIS A 1 97 ? 4.527 -17.326 -10.709 1.00 93.75 97 HIS A C 1
ATOM 748 O O . HIS A 1 97 ? 5.437 -17.325 -11.534 1.00 93.75 97 HIS A O 1
ATOM 754 N N . LEU A 1 98 ? 4.236 -16.230 -10.005 1.00 93.94 98 LEU A N 1
ATOM 755 C CA . LEU A 1 98 ? 4.963 -14.973 -10.184 1.00 93.94 98 LEU A CA 1
ATOM 756 C C . LEU A 1 98 ? 6.433 -15.090 -9.745 1.00 93.94 98 LEU A C 1
ATOM 758 O O . LEU A 1 98 ? 7.305 -14.528 -10.405 1.00 93.94 98 LEU A O 1
ATOM 762 N N . CYS A 1 99 ? 6.736 -15.825 -8.674 1.00 92.25 99 CYS A N 1
ATOM 763 C CA . CYS A 1 99 ? 8.102 -16.089 -8.217 1.00 92.25 99 CYS A CA 1
ATOM 764 C C . CYS A 1 99 ? 8.902 -16.904 -9.244 1.00 92.25 99 CYS A C 1
ATOM 766 O O . CYS A 1 99 ? 10.029 -16.529 -9.564 1.00 92.25 99 CYS A O 1
ATOM 768 N N . GLU A 1 100 ? 8.311 -17.962 -9.812 1.00 91.12 100 GLU A N 1
ATOM 769 C CA . GLU A 1 100 ? 8.919 -18.779 -10.877 1.00 91.12 100 GLU A CA 1
ATOM 770 C C . GLU A 1 100 ? 9.299 -17.940 -12.105 1.00 91.12 100 GLU A C 1
ATOM 772 O O . GLU A 1 100 ? 10.307 -18.205 -12.756 1.00 91.12 100 GLU A O 1
ATOM 777 N N . HIS A 1 101 ? 8.534 -16.882 -12.386 1.00 90.19 101 HIS A N 1
ATOM 778 C CA . HIS A 1 101 ? 8.782 -15.961 -13.497 1.00 90.19 101 HIS A CA 1
ATOM 779 C C . HIS A 1 101 ? 9.619 -14.729 -13.099 1.00 90.19 101 HIS A C 1
ATOM 781 O O . HIS A 1 101 ? 9.759 -13.795 -13.891 1.00 90.19 101 HIS A O 1
ATOM 787 N N . GLY A 1 102 ? 10.160 -14.679 -11.874 1.00 90.31 102 GLY A N 1
ATOM 788 C CA . GLY A 1 102 ? 10.955 -13.546 -11.382 1.00 90.31 102 GLY A CA 1
ATOM 789 C C . GLY A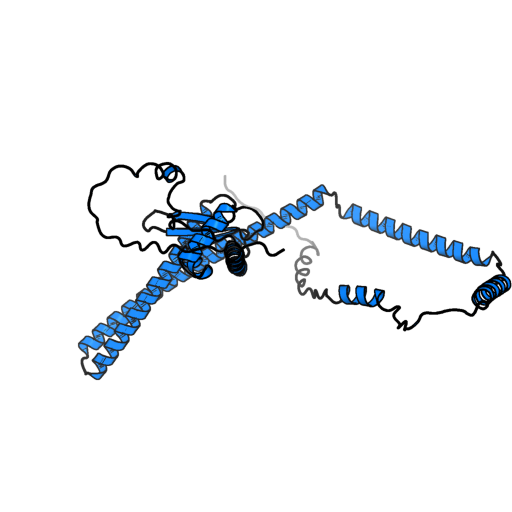 1 102 ? 10.165 -12.235 -11.260 1.00 90.31 102 GLY A C 1
ATOM 790 O O . GLY A 1 102 ? 10.739 -11.145 -11.334 1.00 90.31 102 GLY A O 1
ATOM 791 N N . LYS A 1 103 ? 8.839 -12.334 -11.118 1.00 93.12 103 LYS A N 1
ATOM 792 C CA . LYS A 1 103 ? 7.883 -11.223 -11.026 1.00 93.12 103 LYS A CA 1
ATOM 793 C C . LYS A 1 103 ? 7.401 -10.944 -9.613 1.00 93.12 103 LYS A C 1
ATOM 795 O O . LYS A 1 103 ? 6.916 -9.846 -9.376 1.00 93.12 103 LYS A O 1
ATOM 800 N N . ALA A 1 104 ? 7.539 -11.884 -8.685 1.00 94.81 104 ALA A N 1
ATOM 801 C CA . ALA A 1 104 ? 7.234 -11.662 -7.277 1.00 94.81 104 ALA A CA 1
ATOM 802 C C . ALA A 1 104 ? 8.370 -12.139 -6.373 1.00 94.81 104 ALA A C 1
ATOM 804 O O . ALA A 1 104 ? 9.186 -12.978 -6.756 1.00 94.81 104 ALA A O 1
ATOM 805 N N . LYS A 1 105 ? 8.415 -11.591 -5.160 1.00 94.75 105 LYS A N 1
ATOM 806 C CA . LYS A 1 105 ? 9.256 -12.088 -4.080 1.00 94.75 105 LYS A CA 1
ATOM 807 C C . LYS A 1 105 ? 8.528 -11.965 -2.752 1.00 94.75 105 LYS A C 1
ATOM 809 O O . LYS A 1 105 ? 8.007 -10.902 -2.418 1.00 94.75 105 LYS A O 1
ATOM 814 N N . TYR A 1 106 ? 8.537 -13.053 -1.992 1.00 93.94 106 TYR A N 1
ATOM 815 C CA . TYR A 1 106 ? 8.004 -13.076 -0.639 1.00 93.94 106 TYR A CA 1
ATOM 816 C C . TYR A 1 106 ? 8.929 -12.328 0.325 1.00 93.94 106 TYR A C 1
ATOM 818 O O . TYR A 1 106 ? 10.155 -12.460 0.259 1.00 93.94 106 TYR A O 1
ATOM 826 N N . LEU A 1 107 ? 8.338 -11.528 1.204 1.00 93.25 107 LEU A N 1
ATOM 827 C CA . LEU A 1 107 ? 9.021 -10.728 2.209 1.00 93.25 107 LEU A CA 1
ATOM 828 C C . LEU A 1 107 ? 8.548 -11.160 3.592 1.00 93.25 107 LEU A C 1
ATOM 830 O O . LEU A 1 107 ? 7.349 -11.239 3.850 1.00 93.25 107 LEU A O 1
ATOM 834 N N . VAL A 1 108 ? 9.503 -11.379 4.492 1.00 90.31 108 VAL A N 1
ATOM 835 C CA . VAL A 1 108 ? 9.227 -11.682 5.895 1.00 90.31 108 VAL A CA 1
ATOM 836 C C . VAL A 1 108 ? 10.090 -10.785 6.763 1.00 90.31 108 VAL A C 1
ATOM 838 O O . VAL A 1 108 ? 11.312 -10.742 6.607 1.00 90.31 108 VAL A O 1
ATOM 841 N N . ILE A 1 109 ? 9.457 -10.082 7.696 1.00 88.56 109 ILE A N 1
ATOM 842 C CA . ILE A 1 109 ? 10.131 -9.283 8.714 1.00 88.56 109 ILE A CA 1
ATOM 843 C C . ILE A 1 109 ? 9.791 -9.894 10.066 1.00 88.56 109 ILE A C 1
ATOM 845 O O . ILE A 1 109 ? 8.636 -9.912 10.484 1.00 88.56 109 ILE A O 1
ATOM 849 N N . ASN A 1 110 ? 10.816 -10.375 10.764 1.00 80.44 110 ASN A N 1
ATOM 850 C CA . ASN A 1 110 ? 10.685 -10.901 12.115 1.00 80.44 110 ASN A CA 1
ATOM 851 C C . ASN A 1 110 ? 11.450 -9.988 13.083 1.00 80.44 110 ASN A C 1
ATOM 853 O O . ASN A 1 110 ? 12.654 -10.143 13.278 1.00 80.44 110 ASN A O 1
ATOM 857 N N . LYS A 1 111 ? 10.761 -8.973 13.621 1.00 73.19 111 LYS A N 1
ATOM 858 C CA . LYS A 1 111 ? 11.321 -8.057 14.636 1.00 73.19 111 LYS A CA 1
ATOM 859 C C . LYS A 1 111 ? 10.637 -8.224 15.994 1.00 73.19 111 LYS A C 1
ATOM 861 O O . LYS A 1 111 ? 11.311 -8.439 16.995 1.00 73.19 111 LYS A O 1
ATOM 866 N N . LYS A 1 112 ? 9.310 -8.078 16.037 1.00 75.75 112 LYS A N 1
ATOM 867 C CA . LYS A 1 112 ? 8.479 -8.207 17.253 1.00 75.75 112 LYS A CA 1
ATOM 868 C C . LYS A 1 112 ? 7.227 -9.017 16.959 1.00 75.75 112 LYS A C 1
ATOM 870 O O . LYS A 1 112 ? 6.956 -9.991 17.647 1.00 75.75 112 LYS A O 1
ATOM 875 N N . ASP A 1 113 ? 6.537 -8.618 15.899 1.00 80.31 113 ASP A N 1
ATOM 876 C CA . ASP A 1 113 ? 5.470 -9.373 15.262 1.00 80.31 113 ASP A CA 1
ATOM 877 C C . ASP A 1 113 ? 5.988 -9.904 13.919 1.00 80.31 113 ASP A C 1
ATOM 879 O O . ASP A 1 113 ? 6.832 -9.261 13.281 1.00 80.31 113 ASP A O 1
ATOM 883 N N . LEU A 1 114 ? 5.505 -11.081 13.512 1.00 87.00 114 LEU A N 1
ATOM 884 C CA . LEU A 1 114 ? 5.763 -11.631 12.184 1.00 87.00 114 LEU A CA 1
ATOM 885 C C . LEU A 1 114 ? 4.972 -10.805 11.166 1.00 87.00 114 LEU A C 1
ATOM 887 O O . LEU A 1 114 ? 3.742 -10.783 11.209 1.00 87.00 114 LEU A O 1
ATOM 891 N N . MET A 1 115 ? 5.680 -10.117 10.273 1.00 90.06 115 MET A N 1
ATOM 892 C CA . MET A 1 115 ? 5.070 -9.362 9.181 1.00 90.06 115 MET A CA 1
ATOM 893 C C . MET A 1 115 ? 5.416 -10.028 7.863 1.00 90.06 115 MET A C 1
ATOM 895 O O . MET A 1 115 ? 6.588 -10.254 7.555 1.00 90.06 115 MET A O 1
ATOM 899 N N . GLU A 1 116 ? 4.381 -10.309 7.091 1.00 93.81 116 GLU A N 1
ATOM 900 C CA . GLU A 1 116 ? 4.474 -10.999 5.817 1.00 93.81 116 GLU A CA 1
ATOM 901 C C . GLU A 1 116 ? 3.996 -10.072 4.707 1.00 93.81 116 GLU A C 1
ATOM 903 O O . GLU A 1 116 ? 3.003 -9.349 4.847 1.00 93.81 116 GLU A O 1
ATOM 908 N N . GLY A 1 117 ? 4.711 -10.091 3.591 1.00 95.00 117 GLY A N 1
ATOM 909 C CA . GLY A 1 117 ? 4.418 -9.247 2.448 1.00 95.00 117 GLY A CA 1
ATOM 910 C C . GLY A 1 117 ? 4.925 -9.835 1.149 1.00 95.00 117 GLY A C 1
ATOM 911 O O . GLY A 1 117 ? 5.637 -10.837 1.114 1.00 95.00 117 GLY A O 1
ATOM 912 N N . VAL A 1 118 ? 4.556 -9.185 0.057 1.00 95.44 118 VAL A N 1
ATOM 913 C CA . VAL A 1 118 ? 4.957 -9.567 -1.291 1.00 95.44 118 VAL A CA 1
ATOM 914 C C . VAL A 1 118 ? 5.422 -8.320 -2.021 1.00 95.44 118 VAL A C 1
ATOM 916 O O . VAL A 1 118 ? 4.716 -7.313 -2.061 1.00 95.44 118 VAL A O 1
ATOM 919 N N . LYS A 1 119 ? 6.612 -8.401 -2.617 1.00 95.25 119 LYS A N 1
ATOM 920 C CA . LYS A 1 119 ? 7.066 -7.456 -3.637 1.00 95.25 119 LYS A CA 1
ATOM 921 C C . LYS A 1 119 ? 6.682 -7.996 -5.006 1.00 95.25 119 LYS A C 1
ATOM 923 O O . LYS A 1 119 ? 7.016 -9.140 -5.303 1.00 95.25 119 LYS A O 1
ATOM 928 N N . VAL A 1 120 ? 6.027 -7.195 -5.838 1.00 94.50 120 VAL A N 1
ATOM 929 C CA . VAL A 1 120 ? 5.551 -7.583 -7.174 1.00 94.50 120 VAL A CA 1
ATOM 930 C C . VAL A 1 120 ? 6.076 -6.596 -8.215 1.00 94.50 120 VAL A C 1
ATOM 932 O O . VAL A 1 120 ? 6.030 -5.387 -8.005 1.00 94.50 120 VAL A O 1
ATOM 935 N N . SER A 1 121 ? 6.602 -7.103 -9.332 1.00 93.31 121 SER A N 1
ATOM 936 C CA . SER A 1 121 ? 6.962 -6.286 -10.494 1.00 93.31 121 SER A CA 1
ATOM 937 C C . SER A 1 121 ? 5.692 -5.938 -11.246 1.00 93.31 121 SER A C 1
ATOM 939 O O . SER A 1 121 ? 4.953 -6.833 -11.657 1.00 93.31 121 SER A O 1
ATOM 941 N N . LEU A 1 122 ? 5.475 -4.645 -11.454 1.00 90.25 122 LEU A N 1
ATOM 942 C CA . LEU A 1 122 ? 4.363 -4.131 -12.251 1.00 90.25 122 LEU A CA 1
ATOM 943 C C . LEU A 1 122 ? 4.775 -3.902 -13.709 1.00 90.25 122 LEU A C 1
ATOM 945 O O . LEU A 1 122 ? 3.933 -3.794 -14.594 1.00 90.25 122 LEU A O 1
ATOM 949 N N . SER A 1 123 ? 6.081 -3.885 -13.977 1.00 84.94 123 SER A N 1
ATOM 950 C CA . SER A 1 123 ? 6.627 -3.718 -15.320 1.00 84.94 123 SER A CA 1
ATOM 951 C C . SER A 1 123 ? 6.904 -5.055 -16.022 1.00 84.94 123 SER A C 1
ATOM 953 O O . SER A 1 123 ? 7.008 -6.132 -15.421 1.00 84.94 123 SER A O 1
ATOM 955 N N . ALA A 1 124 ? 7.130 -4.991 -17.337 1.00 80.44 124 ALA A N 1
ATOM 956 C CA . ALA A 1 124 ? 7.612 -6.130 -18.118 1.00 80.44 124 ALA A CA 1
ATOM 957 C C . ALA A 1 124 ? 9.006 -6.623 -17.670 1.00 80.44 124 ALA A C 1
ATOM 959 O O . ALA A 1 124 ? 9.358 -7.773 -17.938 1.00 80.44 124 ALA A O 1
ATOM 960 N N . ARG A 1 125 ? 9.763 -5.827 -16.902 1.00 80.44 125 ARG A N 1
ATOM 961 C CA . ARG A 1 125 ? 11.090 -6.185 -16.383 1.00 80.44 125 ARG A CA 1
ATOM 962 C C . ARG A 1 125 ? 11.007 -7.182 -15.217 1.00 80.44 125 ARG A C 1
ATOM 964 O O . ARG A 1 125 ? 9.994 -7.275 -14.516 1.00 80.44 125 ARG A O 1
ATOM 971 N N . ALA A 1 126 ? 12.071 -7.963 -15.042 1.00 81.62 126 ALA A N 1
ATOM 972 C CA . ALA A 1 126 ? 12.269 -8.798 -13.861 1.00 81.62 126 ALA A CA 1
ATOM 973 C C . ALA A 1 126 ? 12.386 -7.936 -12.592 1.00 81.62 126 ALA A C 1
ATOM 975 O O . ALA A 1 126 ? 12.770 -6.766 -12.661 1.00 81.62 126 ALA A O 1
ATOM 976 N N . LEU A 1 127 ? 12.056 -8.513 -11.437 1.00 85.12 127 LEU A N 1
ATOM 977 C CA . LEU A 1 127 ? 12.164 -7.813 -10.164 1.00 85.12 127 LEU A CA 1
ATOM 978 C C . LEU A 1 127 ? 13.606 -7.427 -9.826 1.00 85.12 127 LEU A C 1
ATOM 980 O O . LEU A 1 127 ? 14.515 -8.256 -9.838 1.00 85.12 127 LEU A O 1
ATOM 984 N N . SER A 1 128 ? 13.778 -6.174 -9.412 1.00 82.38 128 SER A N 1
ATOM 985 C CA . SER A 1 128 ? 14.972 -5.738 -8.692 1.00 82.38 128 SER A CA 1
ATOM 986 C C . SER A 1 128 ? 15.071 -6.444 -7.335 1.00 82.38 128 SER A C 1
ATOM 988 O O . SER A 1 128 ? 14.064 -6.861 -6.754 1.00 82.38 128 SER A O 1
ATOM 990 N N . GLY A 1 129 ? 16.292 -6.542 -6.803 1.00 84.00 129 GLY A N 1
ATOM 991 C CA . GLY A 1 129 ? 16.534 -7.098 -5.472 1.00 84.00 129 GLY A CA 1
ATOM 992 C C . GLY A 1 129 ? 15.707 -6.414 -4.375 1.00 84.00 129 GLY A C 1
ATOM 993 O O . GLY A 1 129 ? 15.288 -5.262 -4.507 1.00 84.00 129 GLY A O 1
ATOM 994 N N . THR A 1 130 ? 15.471 -7.139 -3.279 1.00 87.50 130 THR A N 1
ATOM 995 C CA . THR A 1 130 ? 14.859 -6.566 -2.072 1.00 87.50 130 THR A CA 1
ATOM 996 C C . THR A 1 130 ? 15.828 -5.566 -1.456 1.00 87.50 130 THR A C 1
ATOM 998 O O . THR A 1 130 ? 16.966 -5.913 -1.145 1.00 87.50 130 THR A O 1
ATOM 1001 N N . THR A 1 131 ? 15.363 -4.343 -1.276 1.00 89.50 131 THR A N 1
ATOM 1002 C CA . THR A 1 131 ? 16.074 -3.229 -0.654 1.00 89.50 131 THR A CA 1
ATOM 1003 C C . THR A 1 131 ? 15.608 -3.049 0.790 1.00 89.50 131 THR A C 1
ATOM 1005 O O . THR A 1 131 ? 14.569 -3.575 1.189 1.00 89.50 131 THR A O 1
ATOM 1008 N N . SER A 1 132 ? 16.360 -2.293 1.594 1.00 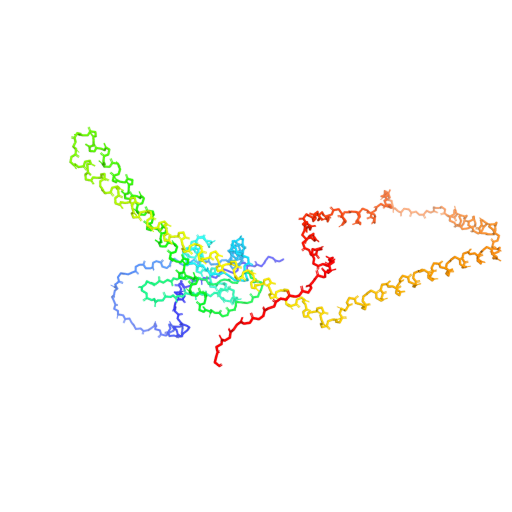90.62 132 SER A N 1
ATOM 1009 C CA . SER A 1 132 ? 15.907 -1.911 2.939 1.00 90.62 132 SER A CA 1
ATOM 1010 C C . SER A 1 132 ? 14.618 -1.087 2.890 1.00 90.62 132 SER A C 1
ATOM 1012 O O . SER A 1 132 ? 13.737 -1.303 3.715 1.00 90.62 132 SER A O 1
ATOM 1014 N N . LEU A 1 133 ? 14.479 -0.226 1.875 1.00 89.81 133 LEU A N 1
ATOM 1015 C CA . LEU A 1 133 ? 13.290 0.594 1.655 1.00 89.81 133 LEU A CA 1
ATOM 1016 C C . LEU A 1 133 ? 12.032 -0.263 1.475 1.00 89.81 133 LEU A C 1
ATOM 1018 O O . LEU A 1 133 ? 11.009 0.052 2.067 1.00 89.81 133 LEU A O 1
ATOM 1022 N N . ASP A 1 134 ? 12.120 -1.388 0.754 1.00 91.44 134 ASP A N 1
ATOM 1023 C CA . ASP A 1 134 ? 10.992 -2.320 0.600 1.00 91.44 134 ASP A CA 1
ATOM 1024 C C . ASP A 1 134 ? 10.504 -2.866 1.954 1.00 91.44 134 ASP A C 1
ATOM 1026 O O . ASP A 1 134 ? 9.306 -3.045 2.172 1.00 91.44 134 ASP A O 1
ATOM 1030 N N . LEU A 1 135 ? 11.435 -3.149 2.872 1.00 91.88 135 LEU A N 1
ATOM 1031 C CA . LEU A 1 135 ? 11.111 -3.670 4.201 1.00 91.88 135 LEU A CA 1
ATOM 1032 C C . LEU A 1 135 ? 10.513 -2.581 5.097 1.00 91.88 135 LEU A C 1
ATOM 1034 O O . LEU A 1 135 ? 9.559 -2.842 5.830 1.00 91.88 135 LEU A O 1
ATOM 1038 N N . ASP A 1 136 ? 11.053 -1.365 5.031 1.00 92.38 136 ASP A N 1
ATOM 1039 C CA . ASP A 1 136 ? 10.527 -0.221 5.776 1.00 92.38 136 ASP A CA 1
ATOM 1040 C C . ASP A 1 136 ? 9.133 0.176 5.262 1.00 92.38 136 ASP A C 1
ATOM 1042 O O . ASP A 1 136 ? 8.227 0.420 6.060 1.00 92.38 136 ASP A O 1
ATOM 1046 N N . TRP A 1 137 ? 8.919 0.128 3.946 1.00 93.12 137 TRP A N 1
ATOM 1047 C CA . TRP A 1 137 ? 7.618 0.329 3.312 1.00 93.12 137 TRP A CA 1
ATOM 1048 C C . TRP A 1 137 ? 6.597 -0.724 3.754 1.00 93.12 137 TRP A C 1
ATOM 1050 O O . TRP A 1 137 ? 5.498 -0.377 4.191 1.00 93.12 137 TRP A O 1
ATOM 1060 N N . LEU A 1 138 ? 6.971 -2.011 3.736 1.00 94.00 138 LEU A N 1
ATOM 1061 C CA . LEU A 1 138 ? 6.119 -3.088 4.250 1.00 94.00 138 LEU A CA 1
ATOM 1062 C C . LEU A 1 138 ? 5.744 -2.856 5.720 1.00 94.00 138 LEU A C 1
ATOM 1064 O O . LEU A 1 138 ? 4.585 -3.024 6.098 1.00 94.00 138 LEU A O 1
ATOM 1068 N N . HIS A 1 139 ? 6.705 -2.440 6.546 1.00 93.81 139 HIS A N 1
ATOM 1069 C CA . HIS A 1 139 ? 6.465 -2.135 7.954 1.00 93.81 139 HIS A CA 1
ATOM 1070 C C . HIS A 1 139 ? 5.498 -0.954 8.135 1.00 93.81 139 HIS A C 1
ATOM 1072 O O . HIS A 1 139 ? 4.645 -0.991 9.025 1.00 93.81 139 HIS A O 1
ATOM 1078 N N . LEU A 1 140 ? 5.602 0.092 7.308 1.00 94.75 140 LEU A N 1
ATOM 1079 C CA . LEU A 1 140 ? 4.682 1.231 7.338 1.00 94.75 140 LEU A CA 1
ATOM 1080 C C . LEU A 1 140 ? 3.259 0.823 6.934 1.00 94.75 140 LEU A C 1
ATOM 1082 O O . LEU A 1 140 ? 2.330 1.118 7.684 1.00 94.75 140 LEU A O 1
ATOM 1086 N N . ILE A 1 141 ? 3.081 0.081 5.833 1.00 94.19 141 ILE A N 1
ATOM 1087 C CA . ILE A 1 141 ? 1.753 -0.419 5.423 1.00 94.19 141 ILE A CA 1
ATOM 1088 C C . ILE A 1 141 ? 1.151 -1.315 6.507 1.00 94.19 141 ILE A C 1
ATOM 1090 O O . ILE A 1 141 ? -0.013 -1.161 6.869 1.00 94.19 141 ILE A O 1
ATOM 1094 N N . TRP A 1 142 ? 1.941 -2.230 7.067 1.00 94.56 142 TRP A N 1
ATOM 1095 C CA . TRP A 1 142 ? 1.478 -3.086 8.157 1.00 94.56 142 TRP A CA 1
ATOM 1096 C C . TRP A 1 142 ? 1.064 -2.269 9.391 1.00 94.56 142 TRP A C 1
ATOM 1098 O O . TRP A 1 142 ? 0.068 -2.575 10.049 1.00 94.56 142 TRP A O 1
ATOM 1108 N N . THR A 1 143 ? 1.796 -1.193 9.695 1.00 94.12 143 THR A N 1
ATOM 1109 C CA . THR A 1 143 ? 1.461 -0.281 10.797 1.00 94.12 143 THR A CA 1
ATOM 1110 C C . THR A 1 143 ? 0.126 0.425 10.551 1.00 94.12 143 THR A C 1
ATOM 1112 O O . THR A 1 143 ? -0.671 0.527 11.484 1.00 94.12 143 THR A O 1
ATOM 1115 N N . VAL A 1 144 ? -0.146 0.859 9.314 1.00 95.75 144 VAL A N 1
ATOM 1116 C CA . VAL A 1 144 ? -1.450 1.414 8.905 1.00 95.75 144 VAL A CA 1
ATOM 1117 C C . VAL A 1 144 ? -2.564 0.406 9.178 1.00 95.75 144 VAL A C 1
ATOM 1119 O O . VAL A 1 144 ? -3.462 0.697 9.966 1.00 95.75 144 VAL A O 1
ATOM 1122 N N . GLU A 1 145 ? -2.449 -0.815 8.652 1.00 94.38 145 GLU A N 1
ATOM 1123 C CA . GLU A 1 145 ? -3.464 -1.867 8.832 1.00 94.38 145 GLU A CA 1
ATOM 1124 C C . GLU A 1 145 ? -3.703 -2.186 10.318 1.00 94.38 145 GLU A C 1
ATOM 1126 O O . GLU A 1 145 ? -4.835 -2.385 10.775 1.00 94.38 145 GLU A O 1
ATOM 1131 N N . LYS A 1 146 ? -2.634 -2.186 11.123 1.00 93.50 146 LYS A N 1
ATOM 1132 C CA . LYS A 1 146 ? -2.731 -2.403 12.567 1.00 93.50 146 LYS A CA 1
ATOM 1133 C C . LYS A 1 146 ? -3.481 -1.273 13.272 1.00 93.50 146 LYS A C 1
ATOM 1135 O O . LYS A 1 146 ? -4.290 -1.553 14.163 1.00 93.50 146 LYS A O 1
ATOM 1140 N N . LEU A 1 147 ? -3.215 -0.021 12.903 1.00 96.38 147 LEU A N 1
ATOM 1141 C CA . LEU A 1 147 ? -3.886 1.155 13.458 1.00 96.38 147 LEU A CA 1
ATOM 1142 C C . LEU A 1 147 ? -5.362 1.203 13.043 1.00 96.38 147 LEU A C 1
ATOM 1144 O O . LEU A 1 147 ? -6.216 1.455 13.893 1.00 96.38 147 LEU A O 1
ATOM 1148 N N . GLU A 1 148 ? -5.688 0.879 11.793 1.00 96.31 148 GLU A N 1
ATOM 1149 C CA . GLU A 1 148 ? -7.072 0.757 11.315 1.00 96.31 148 GLU A CA 1
ATOM 1150 C C . GLU A 1 148 ? -7.845 -0.314 12.094 1.00 96.31 148 GLU A C 1
ATOM 1152 O O . GLU A 1 148 ? -8.962 -0.080 12.573 1.00 96.31 148 GLU A O 1
ATOM 1157 N N . HIS A 1 149 ? -7.229 -1.480 12.310 1.00 95.31 149 HIS A N 1
ATOM 1158 C CA . HIS A 1 149 ? -7.825 -2.534 13.123 1.00 95.31 149 HIS A CA 1
ATOM 1159 C C . HIS A 1 149 ? -8.077 -2.068 14.566 1.00 95.31 149 HIS A C 1
ATOM 1161 O O . HIS A 1 149 ? -9.164 -2.278 15.114 1.00 95.31 149 HIS A O 1
ATOM 1167 N N . GLN A 1 150 ? -7.103 -1.395 15.190 1.00 96.25 150 GLN A N 1
ATOM 1168 C CA . GLN A 1 150 ? -7.275 -0.823 16.528 1.00 96.25 150 GLN A CA 1
ATOM 1169 C C . GLN A 1 150 ? -8.403 0.213 16.569 1.00 96.25 150 GLN A C 1
ATOM 1171 O O . GLN A 1 150 ? -9.203 0.210 17.510 1.00 96.25 150 GLN A O 1
ATOM 1176 N N . LEU A 1 151 ? -8.515 1.055 15.542 1.00 97.38 151 LEU A N 1
ATOM 1177 C CA . LEU A 1 151 ? -9.572 2.050 15.422 1.00 97.38 151 LEU A CA 1
ATOM 1178 C C . LEU A 1 151 ? -10.958 1.395 15.369 1.00 97.38 151 LEU A C 1
ATOM 1180 O O . LEU A 1 151 ? -11.865 1.824 16.086 1.00 97.38 151 LEU A O 1
ATOM 1184 N N . ASN A 1 152 ? -11.110 0.312 14.600 1.00 97.31 152 ASN A N 1
ATOM 1185 C CA . ASN A 1 152 ? -12.352 -0.461 14.538 1.00 97.31 152 ASN A CA 1
ATOM 1186 C C . ASN A 1 152 ? -12.713 -1.066 15.909 1.00 97.31 152 ASN A C 1
ATOM 1188 O O . ASN A 1 152 ? -13.847 -0.940 16.375 1.00 97.31 152 ASN A O 1
ATOM 1192 N N . VAL A 1 153 ? -11.741 -1.649 16.620 1.00 97.00 153 VAL A N 1
ATOM 1193 C CA . VAL A 1 153 ? -11.954 -2.187 17.978 1.00 97.00 153 VAL A CA 1
ATOM 1194 C C . VAL A 1 153 ? -12.406 -1.092 18.954 1.00 97.00 153 VAL A C 1
ATOM 1196 O O . VAL A 1 153 ? -13.327 -1.313 19.753 1.00 97.00 153 VAL A O 1
ATOM 1199 N N . ILE A 1 154 ? -11.798 0.097 18.889 1.00 96.75 154 ILE A N 1
ATOM 1200 C CA . ILE A 1 154 ? -12.187 1.257 19.705 1.00 96.75 154 ILE A CA 1
ATOM 1201 C C . ILE A 1 154 ? -13.611 1.712 19.357 1.00 96.75 154 ILE A C 1
ATOM 1203 O O . ILE A 1 154 ? -14.410 1.946 20.266 1.00 96.75 154 ILE A O 1
ATOM 1207 N N . ASP A 1 155 ? -13.961 1.793 18.072 1.00 96.56 155 ASP A N 1
ATOM 1208 C CA . ASP A 1 155 ? -15.296 2.196 17.615 1.00 96.56 155 ASP A CA 1
ATOM 1209 C C . ASP A 1 155 ? -16.379 1.206 18.074 1.00 96.56 155 ASP A C 1
ATOM 1211 O O . ASP A 1 155 ? -17.414 1.603 18.618 1.00 96.56 155 ASP A O 1
ATOM 1215 N N . GLN A 1 156 ? -16.113 -0.099 17.974 1.00 96.44 156 GLN A N 1
ATOM 1216 C CA . GLN A 1 156 ? -17.004 -1.127 18.511 1.00 96.44 156 GLN A CA 1
ATOM 1217 C C . GLN A 1 156 ? -17.170 -1.025 20.030 1.00 96.44 156 GLN A C 1
ATOM 1219 O O . GLN A 1 156 ? -18.282 -1.178 20.547 1.00 96.44 156 GLN A O 1
ATOM 1224 N N . ARG A 1 157 ? -16.080 -0.766 20.765 1.00 94.94 157 ARG A N 1
ATOM 1225 C CA . ARG A 1 157 ? -16.139 -0.552 22.216 1.00 94.94 157 ARG A CA 1
ATOM 1226 C C . ARG A 1 157 ? -16.986 0.673 22.547 1.00 94.94 157 ARG A C 1
ATOM 1228 O O . ARG A 1 157 ? -17.841 0.592 23.426 1.00 94.94 157 ARG A O 1
ATOM 1235 N N . TRP A 1 158 ? -16.802 1.769 21.817 1.00 95.81 158 TRP A N 1
ATOM 1236 C CA . TRP A 1 158 ? -17.592 2.983 21.983 1.00 95.81 158 TRP A CA 1
ATOM 1237 C C . TRP A 1 158 ? -19.085 2.726 21.737 1.00 95.81 158 TRP A C 1
ATOM 1239 O O . TRP A 1 158 ? -19.913 3.100 22.570 1.00 95.81 158 TRP A O 1
ATOM 1249 N N . LYS A 1 159 ? -19.437 2.013 20.655 1.00 96.12 159 LYS A N 1
ATOM 1250 C CA . LYS A 1 159 ? -20.823 1.618 20.334 1.00 96.12 159 LYS A CA 1
ATOM 1251 C C . LYS A 1 159 ? -21.454 0.790 21.457 1.00 96.12 159 LYS A C 1
ATOM 1253 O O . LYS A 1 159 ? -22.572 1.086 21.880 1.00 96.12 159 LYS A O 1
ATOM 1258 N N . ARG A 1 160 ? -20.726 -0.200 21.990 1.00 95.19 160 ARG A N 1
ATOM 1259 C CA . ARG A 1 160 ? -21.176 -1.030 23.123 1.00 95.19 160 ARG A CA 1
ATOM 1260 C C . ARG A 1 160 ? -21.388 -0.207 24.394 1.00 95.19 160 ARG A C 1
ATOM 1262 O O . ARG A 1 160 ? -22.454 -0.301 25.003 1.00 95.19 160 ARG A O 1
ATOM 1269 N N . SER A 1 161 ? -20.429 0.639 24.769 1.00 93.06 161 SER A N 1
ATOM 1270 C CA . SER A 1 161 ? -20.564 1.510 25.945 1.00 93.06 161 SER A CA 1
ATOM 1271 C C . SER A 1 161 ? -21.719 2.507 25.784 1.00 93.06 161 SER A C 1
ATOM 1273 O O . SER A 1 161 ? -22.453 2.735 26.745 1.00 93.06 161 SER A O 1
ATOM 1275 N N . ARG A 1 162 ? -21.960 3.031 24.572 1.00 94.69 162 ARG A N 1
ATOM 1276 C CA . ARG A 1 162 ? -23.116 3.892 24.268 1.00 94.69 162 ARG A CA 1
ATOM 1277 C C . ARG A 1 162 ? -24.444 3.167 24.443 1.00 94.69 162 ARG A C 1
ATOM 1279 O O . ARG A 1 162 ? -25.338 3.698 25.099 1.00 94.69 162 ARG A O 1
ATOM 1286 N N . ALA A 1 163 ? -24.576 1.963 23.891 1.00 95.31 163 ALA A N 1
ATOM 1287 C CA . ALA A 1 163 ? -25.787 1.161 24.041 1.00 95.31 163 ALA A CA 1
ATOM 1288 C C . ALA A 1 163 ? -26.071 0.844 25.521 1.00 95.31 163 ALA A C 1
ATOM 1290 O O . ALA A 1 163 ? -27.192 1.040 25.991 1.00 95.31 163 ALA A O 1
ATOM 1291 N N . SER A 1 164 ? -25.038 0.452 26.275 1.00 93.44 164 SER A N 1
ATOM 1292 C CA . SER A 1 164 ? -25.136 0.180 27.715 1.00 93.44 164 SER A CA 1
ATOM 1293 C C . SER A 1 164 ? -25.520 1.423 28.529 1.00 93.44 164 SER A C 1
ATOM 1295 O O . SER A 1 164 ? -26.369 1.345 29.421 1.00 93.44 164 SER A O 1
ATOM 1297 N N . ALA A 1 165 ? -24.955 2.593 28.203 1.00 91.88 165 ALA A N 1
ATOM 1298 C CA . ALA A 1 165 ? -25.307 3.856 28.852 1.00 91.88 165 ALA A CA 1
ATOM 1299 C C . ALA A 1 165 ? -26.787 4.210 28.637 1.00 91.88 165 ALA A C 1
ATOM 1301 O O . ALA A 1 165 ? -27.487 4.545 29.593 1.00 91.88 165 ALA A O 1
ATOM 1302 N N . LEU A 1 166 ? -27.278 4.085 27.398 1.00 94.19 166 LEU A N 1
ATOM 1303 C CA . LEU A 1 166 ? -28.674 4.363 27.052 1.00 94.19 166 LEU A CA 1
ATOM 1304 C C . LEU A 1 166 ? -29.641 3.386 27.731 1.00 94.19 166 LEU A C 1
ATOM 1306 O O . LEU A 1 166 ? -30.672 3.813 28.248 1.00 94.19 166 LEU A O 1
ATOM 1310 N N . ALA A 1 167 ? -29.310 2.094 27.768 1.00 94.12 167 ALA A N 1
ATOM 1311 C CA . ALA A 1 167 ? -30.112 1.092 28.468 1.00 94.12 167 ALA A CA 1
ATOM 1312 C C . ALA A 1 167 ? -30.180 1.377 29.978 1.00 94.12 167 ALA A C 1
ATOM 1314 O O . ALA A 1 167 ? -31.261 1.377 30.563 1.00 94.12 167 ALA A O 1
ATOM 1315 N N . SER A 1 168 ? -29.044 1.710 30.596 1.00 93.50 168 SER A N 1
ATOM 1316 C CA . SER A 1 168 ? -28.973 2.042 32.026 1.00 93.50 168 SER A CA 1
ATOM 1317 C C . SER A 1 168 ? -29.761 3.307 32.368 1.00 93.50 168 SER A C 1
ATOM 1319 O O . SER A 1 168 ? -30.400 3.365 33.417 1.00 93.50 168 SER A O 1
ATOM 1321 N N . LEU A 1 169 ? -29.761 4.304 31.473 1.00 92.94 169 LEU A N 1
ATOM 1322 C CA . LEU A 1 169 ? -30.546 5.527 31.635 1.00 92.94 169 LEU A CA 1
ATOM 1323 C C . LEU A 1 169 ? -32.054 5.244 31.577 1.00 92.94 169 LEU A C 1
ATOM 1325 O O . LEU A 1 169 ? -32.794 5.759 32.411 1.00 92.94 169 LEU A O 1
ATOM 1329 N N . LYS A 1 170 ? -32.498 4.384 30.647 1.00 93.81 170 LYS A N 1
ATOM 1330 C CA . LYS A 1 170 ? -33.902 3.940 30.550 1.00 93.81 170 LYS A CA 1
ATOM 1331 C C . LYS A 1 170 ? -34.364 3.181 31.797 1.00 93.81 170 LYS A C 1
ATOM 1333 O O . LYS A 1 170 ? -35.502 3.342 32.214 1.00 93.81 170 LYS A O 1
ATOM 1338 N N . LEU A 1 171 ? -33.477 2.392 32.404 1.00 94.25 171 LEU A N 1
ATOM 1339 C CA . LEU A 1 171 ? -33.732 1.657 33.649 1.00 94.25 171 LEU A CA 1
ATOM 1340 C C . LEU A 1 171 ? -33.584 2.526 34.916 1.00 94.25 171 LEU A C 1
ATOM 1342 O O . LEU A 1 171 ? -33.703 2.014 36.025 1.00 94.25 171 LEU A O 1
ATOM 1346 N N . GLY A 1 172 ? -33.277 3.823 34.782 1.00 91.56 172 GLY A N 1
ATOM 1347 C CA . GLY A 1 172 ? -33.099 4.745 35.910 1.00 91.56 172 GLY A CA 1
ATOM 1348 C C . GLY A 1 172 ? -31.797 4.560 36.702 1.00 91.56 172 GLY A C 1
ATOM 1349 O O . GLY A 1 172 ? -31.574 5.258 37.694 1.00 91.56 172 GLY A O 1
ATOM 1350 N N . ASN A 1 173 ? -30.895 3.672 36.270 1.00 94.12 173 ASN A N 1
ATOM 1351 C CA . ASN A 1 173 ? -29.634 3.404 36.957 1.00 94.12 173 ASN A CA 1
ATOM 1352 C C . ASN A 1 173 ? -28.550 4.424 36.567 1.00 94.12 173 ASN A C 1
ATOM 1354 O O . ASN A 1 173 ? -27.708 4.200 35.689 1.00 94.12 173 ASN A O 1
ATOM 1358 N N . LYS A 1 174 ? -28.565 5.570 37.257 1.00 92.31 174 LYS A N 1
ATOM 1359 C CA . LYS A 1 174 ? -27.666 6.707 36.997 1.00 92.31 174 LYS A CA 1
ATOM 1360 C C . LYS A 1 174 ? -26.180 6.381 37.191 1.00 92.31 174 LYS A C 1
ATOM 1362 O O . LYS A 1 174 ? -25.350 6.904 36.450 1.00 92.31 174 LYS A O 1
ATOM 1367 N N . GLN A 1 175 ? -25.823 5.528 38.155 1.00 92.75 175 GLN A N 1
ATOM 1368 C CA . GLN A 1 175 ? -24.417 5.214 38.445 1.00 92.75 175 GLN A CA 1
ATOM 1369 C C . GLN A 1 175 ? -23.766 4.411 37.312 1.00 92.75 175 GLN A C 1
ATOM 1371 O O . GLN A 1 175 ? -22.665 4.745 36.868 1.00 92.75 175 GLN A O 1
ATOM 1376 N N . VAL A 1 176 ? -24.465 3.394 36.799 1.00 90.12 176 VAL A N 1
ATOM 1377 C CA . VAL A 1 176 ? -23.975 2.581 35.676 1.00 90.12 176 VAL A CA 1
ATOM 1378 C C . VAL A 1 176 ? -23.928 3.409 34.392 1.00 90.12 176 VAL A C 1
ATOM 1380 O O . VAL A 1 176 ? -22.922 3.371 33.684 1.00 90.12 176 VAL A O 1
ATOM 1383 N N . ALA A 1 177 ? -24.945 4.241 34.138 1.00 89.94 177 ALA A N 1
ATOM 1384 C CA . ALA A 1 177 ? -24.944 5.156 32.997 1.00 89.94 177 ALA A CA 1
ATOM 1385 C C . ALA A 1 177 ? -23.730 6.105 33.016 1.00 89.94 177 ALA A C 1
ATOM 1387 O O . ALA A 1 177 ? -23.067 6.287 31.994 1.00 89.94 177 ALA A O 1
ATOM 1388 N N . LEU A 1 178 ? -23.387 6.656 34.185 1.00 93.50 178 LEU A N 1
ATOM 1389 C CA . LEU A 1 178 ? -22.238 7.548 34.347 1.00 93.50 178 LEU A CA 1
ATOM 1390 C C . LEU A 1 178 ? -20.897 6.821 34.155 1.00 93.50 178 LEU A C 1
ATOM 1392 O O . LEU A 1 178 ? -19.986 7.375 33.537 1.00 93.50 178 LEU A O 1
ATOM 1396 N N . LYS A 1 179 ? -20.771 5.572 34.624 1.00 93.94 179 LYS A N 1
ATOM 1397 C CA . LYS A 1 179 ? -19.593 4.733 34.348 1.00 93.94 179 LYS A CA 1
ATOM 1398 C C . LYS A 1 179 ? -19.430 4.492 32.844 1.00 93.94 179 LYS A C 1
ATOM 1400 O O . LYS A 1 179 ? -18.355 4.754 32.307 1.00 93.94 179 LYS A O 1
ATOM 1405 N N . CYS A 1 180 ? -20.493 4.075 32.155 1.00 91.69 180 CYS A N 1
ATOM 1406 C CA . CYS A 1 180 ? -20.462 3.863 30.708 1.00 91.69 180 CYS A CA 1
ATOM 1407 C C . CYS A 1 180 ? -20.138 5.157 29.940 1.00 91.69 180 CYS A C 1
ATOM 1409 O O . CYS A 1 180 ? -19.374 5.117 28.980 1.00 91.69 180 CYS A O 1
ATOM 1411 N N . ALA A 1 181 ? -20.628 6.318 30.387 1.00 90.75 181 ALA A N 1
ATOM 1412 C CA . ALA A 1 181 ? -20.287 7.611 29.787 1.00 90.75 181 ALA A CA 1
ATOM 1413 C C . ALA A 1 181 ? -18.793 7.964 29.937 1.00 90.75 181 ALA A C 1
ATOM 1415 O O . ALA A 1 181 ? -18.177 8.478 29.002 1.00 90.75 181 ALA A O 1
ATOM 1416 N N . ARG A 1 182 ? -18.174 7.648 31.086 1.00 93.38 182 ARG A N 1
ATOM 1417 C CA . ARG A 1 182 ? -16.719 7.803 31.275 1.00 93.38 182 ARG A CA 1
ATOM 1418 C C . ARG A 1 182 ? -15.932 6.889 30.336 1.00 93.38 182 ARG A C 1
ATOM 1420 O O . ARG A 1 182 ? -14.972 7.343 29.720 1.00 93.38 182 ARG A O 1
ATOM 1427 N N . GLU A 1 183 ? -16.357 5.636 30.187 1.00 92.81 183 GLU A N 1
ATOM 1428 C CA . GLU A 1 183 ? -15.745 4.691 29.243 1.00 92.81 183 GLU A CA 1
ATOM 1429 C C . GLU A 1 183 ? -15.859 5.173 27.790 1.00 92.81 183 GLU A C 1
ATOM 1431 O O . GLU A 1 183 ? -14.881 5.094 27.050 1.00 92.81 183 GLU A O 1
ATOM 1436 N N . MET A 1 184 ? -17.004 5.741 27.395 1.00 92.44 184 MET A N 1
ATOM 1437 C CA . MET A 1 184 ? -17.172 6.361 26.075 1.00 92.44 184 MET A CA 1
ATOM 1438 C C . MET A 1 184 ? -16.208 7.530 25.864 1.00 92.44 184 MET A C 1
ATOM 1440 O O . MET A 1 184 ? -15.608 7.633 24.796 1.00 92.44 184 MET A O 1
ATOM 1444 N N . LYS A 1 185 ? -16.037 8.399 26.870 1.00 94.25 185 LYS A N 1
ATOM 1445 C CA . LYS A 1 185 ? -15.102 9.530 26.784 1.00 94.25 185 LYS A CA 1
ATOM 1446 C C . LYS A 1 185 ? -13.660 9.049 26.617 1.00 94.25 185 LYS A C 1
ATOM 1448 O O . LYS A 1 185 ? -12.947 9.567 25.765 1.00 94.25 185 LYS A O 1
ATOM 1453 N N . LEU A 1 186 ? -13.245 8.035 27.379 1.00 94.00 186 LEU A N 1
ATOM 1454 C CA . LEU A 1 186 ? -11.919 7.427 27.228 1.00 94.00 186 LEU A CA 1
ATOM 1455 C C . LEU A 1 186 ? -11.736 6.791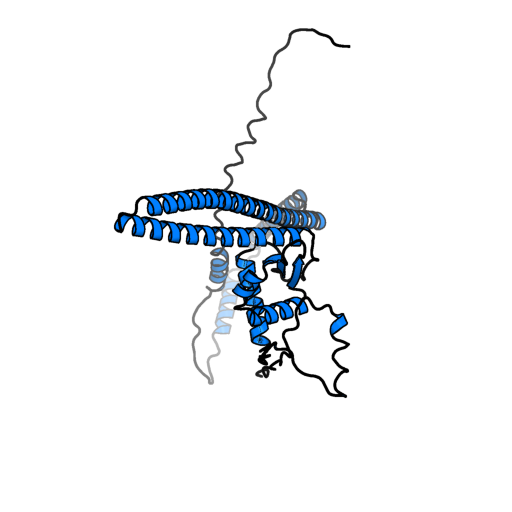 25.844 1.00 94.00 186 LEU A C 1
ATOM 1457 O O . LEU A 1 186 ? -10.690 6.986 25.231 1.00 94.00 186 LEU A O 1
ATOM 1461 N N . ALA A 1 187 ? -12.755 6.092 25.333 1.00 94.25 187 ALA A N 1
ATOM 1462 C CA . ALA A 1 187 ? -12.727 5.516 23.990 1.00 94.25 187 ALA A CA 1
ATOM 1463 C C . ALA A 1 187 ? -12.620 6.596 22.894 1.00 94.25 187 ALA A C 1
ATOM 1465 O O . ALA A 1 187 ? -11.875 6.411 21.935 1.00 94.25 187 ALA A O 1
ATOM 1466 N N . SER A 1 188 ? -13.295 7.743 23.053 1.00 94.25 188 SER A N 1
ATOM 1467 C CA . SER A 1 188 ? -13.165 8.893 22.139 1.00 94.25 188 SER A CA 1
ATOM 1468 C C . SER A 1 188 ? -11.742 9.447 22.128 1.00 94.25 188 SER A C 1
ATOM 1470 O O . SER A 1 188 ? -11.141 9.575 21.069 1.00 94.25 188 SER A O 1
ATOM 1472 N N . LEU A 1 189 ? -11.153 9.674 23.306 1.00 96.00 189 LEU A N 1
ATOM 1473 C CA . LEU A 1 189 ? -9.777 10.166 23.404 1.00 96.00 189 LEU A CA 1
ATOM 1474 C C . LEU A 1 189 ? -8.766 9.174 22.810 1.00 96.00 189 LEU A C 1
ATOM 1476 O O . LEU A 1 189 ? -7.801 9.582 22.168 1.00 96.00 189 LEU A O 1
ATOM 1480 N N . SER A 1 190 ? -8.963 7.863 23.003 1.00 95.56 190 SER A N 1
ATOM 1481 C CA . SER A 1 190 ? -8.109 6.861 22.352 1.00 95.56 190 SER A CA 1
ATOM 1482 C C . SER A 1 190 ? -8.299 6.829 20.838 1.00 95.56 190 SER A C 1
ATOM 1484 O O . SER A 1 190 ? -7.321 6.641 20.121 1.00 95.56 190 SER A O 1
ATOM 1486 N N . ARG A 1 191 ? -9.531 7.044 20.354 1.00 96.88 191 ARG A N 1
ATOM 1487 C CA . ARG A 1 191 ? -9.845 7.132 18.924 1.00 96.88 191 ARG A CA 1
ATOM 1488 C C . ARG A 1 191 ? -9.090 8.296 18.294 1.00 96.88 191 ARG A C 1
ATOM 1490 O O . ARG A 1 191 ? -8.376 8.080 17.329 1.00 96.88 191 ARG A O 1
ATOM 1497 N N . GLU A 1 192 ? -9.183 9.486 18.886 1.00 97.00 192 GLU A N 1
ATOM 1498 C CA . GLU A 1 192 ? -8.489 10.693 18.417 1.00 97.00 192 GLU A CA 1
ATOM 1499 C C . GLU A 1 192 ? -6.973 10.480 18.324 1.00 97.00 192 GLU A C 1
ATOM 1501 O O . GLU A 1 192 ? -6.369 10.779 17.298 1.00 97.00 192 GLU A O 1
ATOM 1506 N N . LYS A 1 193 ? -6.358 9.883 19.355 1.00 96.56 193 LYS A N 1
ATOM 1507 C CA . LYS A 1 193 ? -4.922 9.557 19.342 1.00 96.56 193 LYS A CA 1
ATOM 1508 C C . LYS A 1 193 ? -4.553 8.551 18.251 1.00 96.56 193 LYS A C 1
ATOM 1510 O O . LYS A 1 193 ? -3.544 8.735 17.579 1.00 96.56 193 LYS A O 1
ATOM 1515 N N . CYS A 1 194 ? -5.349 7.493 18.093 1.00 97.31 194 CYS A N 1
ATOM 1516 C CA . CYS A 1 194 ? -5.123 6.463 17.080 1.00 97.31 194 CYS A CA 1
ATOM 1517 C C . CYS A 1 194 ? -5.247 7.039 15.664 1.00 97.31 194 CYS A C 1
ATOM 1519 O O . CYS A 1 194 ? -4.381 6.794 14.834 1.00 97.31 194 CYS A O 1
ATOM 1521 N N . THR A 1 195 ? -6.278 7.851 15.411 1.00 97.81 195 THR A N 1
ATOM 1522 C CA . THR A 1 195 ? -6.484 8.541 14.131 1.00 97.81 195 THR A CA 1
ATOM 1523 C C . THR A 1 195 ? -5.356 9.526 13.832 1.00 97.81 195 THR A C 1
ATOM 1525 O O . THR A 1 195 ? -4.857 9.545 12.717 1.00 97.81 195 THR A O 1
ATOM 1528 N N . ALA A 1 196 ? -4.891 10.299 14.818 1.00 97.69 196 ALA A N 1
ATOM 1529 C CA . ALA A 1 196 ? -3.762 11.207 14.617 1.00 97.69 196 ALA A CA 1
ATOM 1530 C C . ALA A 1 196 ? -2.471 10.463 14.227 1.00 97.69 196 ALA A C 1
ATOM 1532 O O . ALA A 1 196 ? -1.724 10.929 13.369 1.00 97.69 196 ALA A O 1
ATOM 1533 N N . LEU A 1 197 ? -2.214 9.298 14.838 1.00 97.31 197 LEU A N 1
ATOM 1534 C CA . LEU A 1 197 ? -1.082 8.446 14.466 1.00 97.31 197 LEU A CA 1
ATOM 1535 C C . LEU A 1 197 ? -1.241 7.864 13.059 1.00 97.31 197 LEU A C 1
ATOM 1537 O O . LEU A 1 197 ? -0.280 7.892 12.299 1.00 97.31 197 LEU A O 1
ATOM 1541 N N . LEU A 1 198 ? -2.434 7.365 12.724 1.00 97.44 198 LEU A N 1
ATOM 1542 C CA . LEU A 1 198 ? -2.746 6.809 11.406 1.00 97.44 198 LEU A CA 1
ATOM 1543 C C . LEU A 1 198 ? -2.495 7.843 10.304 1.00 97.44 198 LEU A C 1
ATOM 1545 O O . LEU A 1 198 ? -1.670 7.591 9.432 1.00 97.44 198 LEU A O 1
ATOM 1549 N N . ASN A 1 199 ? -3.081 9.037 10.437 1.00 97.50 199 ASN A N 1
ATOM 1550 C CA . ASN A 1 199 ? -2.909 10.126 9.474 1.00 97.50 199 ASN A CA 1
ATOM 1551 C C . ASN A 1 199 ? -1.429 10.477 9.264 1.00 97.50 199 ASN A C 1
ATOM 1553 O O . ASN A 1 199 ? -1.000 10.719 8.142 1.00 97.50 199 ASN A O 1
ATOM 1557 N N . ARG A 1 200 ? -0.624 10.481 10.337 1.00 97.75 200 ARG A N 1
ATOM 1558 C CA . ARG A 1 200 ? 0.815 10.763 10.240 1.00 97.75 200 ARG A CA 1
ATOM 1559 C C . ARG A 1 200 ? 1.569 9.673 9.474 1.00 97.75 200 ARG A C 1
ATOM 1561 O O . ARG A 1 200 ? 2.509 9.984 8.755 1.00 97.75 200 ARG A O 1
ATOM 1568 N N . VAL A 1 201 ? 1.216 8.400 9.659 1.00 97.19 201 VAL A N 1
ATOM 1569 C CA . VAL A 1 201 ? 1.860 7.295 8.928 1.00 97.19 201 VAL A CA 1
ATOM 1570 C C . VAL A 1 201 ? 1.448 7.315 7.454 1.00 97.19 201 VAL A C 1
ATOM 1572 O O . VAL A 1 201 ? 2.302 7.128 6.591 1.00 97.19 201 VAL A O 1
ATOM 1575 N N . GLU A 1 202 ? 0.178 7.591 7.160 1.00 95.88 202 GLU A N 1
ATOM 1576 C CA . GLU A 1 202 ? -0.327 7.754 5.790 1.00 95.88 202 GLU A CA 1
ATOM 1577 C C . GLU A 1 202 ? 0.329 8.939 5.071 1.00 95.88 202 GLU A C 1
ATOM 1579 O O . GLU A 1 202 ? 0.727 8.804 3.918 1.00 95.88 202 GLU A O 1
ATOM 1584 N N . GLU A 1 203 ? 0.529 10.066 5.761 1.00 97.12 203 GLU A N 1
ATOM 1585 C CA . GLU A 1 203 ? 1.270 11.217 5.233 1.00 97.12 203 GLU A CA 1
ATOM 1586 C C . GLU A 1 203 ? 2.714 10.838 4.876 1.00 97.12 203 GLU A C 1
ATOM 1588 O O . GLU A 1 203 ? 3.195 11.171 3.796 1.00 97.12 203 GLU A O 1
ATOM 1593 N N . VAL A 1 204 ? 3.402 10.084 5.742 1.00 96.50 204 VAL A N 1
ATOM 1594 C CA . VAL A 1 204 ? 4.762 9.595 5.455 1.00 96.50 204 VAL A CA 1
ATOM 1595 C C . VAL A 1 204 ? 4.775 8.670 4.235 1.00 96.50 204 VAL A C 1
ATOM 1597 O O . VAL A 1 204 ? 5.659 8.801 3.391 1.00 96.50 204 VAL A O 1
ATOM 1600 N N . LEU A 1 205 ? 3.805 7.758 4.117 1.00 93.06 205 LEU A N 1
ATOM 1601 C CA . LEU A 1 205 ? 3.671 6.890 2.942 1.00 93.06 205 LEU A CA 1
ATOM 1602 C C . LEU A 1 205 ? 3.437 7.700 1.660 1.00 93.06 205 LEU A C 1
ATOM 1604 O O . LEU A 1 205 ? 4.069 7.408 0.648 1.00 93.06 205 LEU A O 1
ATOM 1608 N N . ALA A 1 206 ? 2.586 8.729 1.708 1.00 92.81 206 ALA A N 1
ATOM 1609 C CA . ALA A 1 206 ? 2.322 9.608 0.570 1.00 92.81 206 ALA A CA 1
ATOM 1610 C C . ALA A 1 206 ? 3.586 10.364 0.132 1.00 92.81 206 ALA A C 1
ATOM 1612 O O . ALA A 1 206 ? 3.954 10.313 -1.037 1.00 92.81 206 ALA A O 1
ATOM 1613 N N . VAL A 1 207 ? 4.316 10.969 1.075 1.00 94.56 207 VAL A N 1
ATOM 1614 C CA . VAL A 1 207 ? 5.573 11.681 0.780 1.00 94.56 207 VAL A CA 1
ATOM 1615 C C . VAL A 1 207 ? 6.622 10.752 0.164 1.00 94.56 207 VAL A C 1
ATOM 1617 O O . VAL A 1 207 ? 7.333 11.150 -0.758 1.00 94.56 207 VAL A O 1
ATOM 1620 N N . ILE A 1 208 ? 6.739 9.513 0.654 1.00 91.56 208 ILE A N 1
ATOM 1621 C CA . ILE A 1 208 ? 7.665 8.531 0.074 1.00 91.56 208 ILE A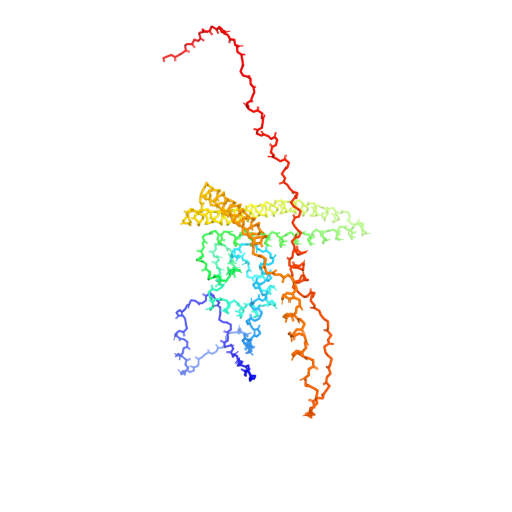 CA 1
ATOM 1622 C C . ILE A 1 208 ? 7.221 8.145 -1.346 1.00 91.56 208 ILE A C 1
ATOM 1624 O O . ILE A 1 208 ? 8.065 8.115 -2.238 1.00 91.56 208 ILE A O 1
ATOM 1628 N N . ALA A 1 209 ? 5.926 7.903 -1.577 1.00 88.62 209 ALA A N 1
ATOM 1629 C CA . ALA A 1 209 ? 5.403 7.590 -2.909 1.00 88.62 209 ALA A CA 1
ATOM 1630 C C . ALA A 1 209 ? 5.654 8.732 -3.910 1.00 88.62 209 ALA A C 1
ATOM 1632 O O . ALA A 1 209 ? 6.125 8.486 -5.022 1.00 88.62 209 ALA A O 1
ATOM 1633 N N . ASP A 1 210 ? 5.420 9.979 -3.499 1.00 88.56 210 ASP A N 1
ATOM 1634 C CA . ASP A 1 210 ? 5.683 11.164 -4.318 1.00 88.56 210 ASP A CA 1
ATOM 1635 C C . ASP A 1 210 ? 7.180 11.312 -4.635 1.00 88.56 210 ASP A C 1
ATOM 1637 O O . ASP A 1 210 ? 7.561 11.649 -5.762 1.00 88.56 210 ASP A O 1
ATOM 1641 N N . ALA A 1 211 ? 8.051 11.021 -3.664 1.00 90.19 211 ALA A N 1
ATOM 1642 C CA . ALA A 1 211 ? 9.498 11.043 -3.856 1.00 90.19 211 ALA A CA 1
ATOM 1643 C C . ALA A 1 211 ? 9.978 9.932 -4.808 1.00 90.19 211 ALA A C 1
ATOM 1645 O O . ALA A 1 211 ? 10.847 10.180 -5.647 1.00 90.19 211 ALA A O 1
ATOM 1646 N N . GLU A 1 212 ? 9.414 8.723 -4.715 1.00 86.38 212 GLU A N 1
ATOM 1647 C CA . GLU A 1 212 ? 9.707 7.623 -5.642 1.00 86.38 212 GLU A CA 1
ATOM 1648 C C . GLU A 1 212 ? 9.260 7.956 -7.068 1.00 86.38 212 GLU A C 1
ATOM 1650 O O . GLU A 1 212 ? 10.055 7.822 -8.000 1.00 86.38 212 GLU A O 1
ATOM 1655 N N . ALA A 1 213 ? 8.042 8.475 -7.239 1.00 84.44 213 ALA A N 1
ATOM 1656 C CA . ALA A 1 213 ? 7.541 8.913 -8.539 1.00 84.44 213 ALA A CA 1
ATOM 1657 C C . ALA A 1 213 ? 8.412 10.033 -9.135 1.00 84.44 213 ALA A C 1
ATOM 1659 O O . ALA A 1 213 ? 8.815 9.967 -10.297 1.00 84.44 213 ALA A O 1
ATOM 1660 N N . SER A 1 214 ? 8.782 11.032 -8.326 1.00 88.62 214 SER A N 1
ATOM 1661 C CA . SER A 1 214 ? 9.665 12.128 -8.750 1.00 88.62 214 SER A CA 1
ATOM 1662 C C . SER A 1 214 ? 11.044 11.623 -9.183 1.00 88.62 214 SER A C 1
ATOM 1664 O O . SER A 1 214 ? 11.610 12.108 -10.165 1.00 88.62 214 SER A O 1
ATOM 1666 N N . LYS A 1 215 ? 11.580 10.615 -8.485 1.00 88.75 215 LYS A N 1
ATOM 1667 C CA . LYS A 1 215 ? 12.840 9.960 -8.846 1.00 88.75 215 LYS A CA 1
ATOM 1668 C C . LYS A 1 215 ? 12.739 9.230 -10.188 1.00 88.75 215 LYS A C 1
ATOM 1670 O O . LYS A 1 215 ? 13.652 9.354 -11.001 1.00 88.75 215 LYS A O 1
ATOM 1675 N N . GLU A 1 216 ? 11.661 8.484 -10.432 1.00 85.88 216 GLU A N 1
ATOM 1676 C CA . GLU A 1 216 ? 11.448 7.797 -11.714 1.00 85.88 216 GLU A CA 1
ATOM 1677 C C . GLU A 1 216 ? 11.327 8.796 -12.879 1.00 85.88 216 GLU A C 1
ATOM 1679 O O . GLU A 1 216 ? 11.951 8.599 -13.923 1.00 85.88 216 GLU A O 1
ATOM 1684 N N . VAL A 1 217 ? 10.612 9.911 -12.681 1.00 89.62 217 VAL A N 1
ATOM 1685 C CA . VAL A 1 217 ? 10.507 10.995 -13.676 1.00 89.62 217 VAL A CA 1
ATOM 1686 C C . VAL A 1 217 ? 11.871 11.632 -13.956 1.00 89.62 217 VAL A C 1
ATOM 1688 O O . VAL A 1 217 ? 12.235 11.819 -15.118 1.00 89.62 217 VAL A O 1
ATOM 1691 N N . ALA A 1 218 ? 12.659 11.931 -12.920 1.00 90.06 218 ALA A N 1
ATOM 1692 C CA . ALA A 1 218 ? 13.990 12.511 -13.084 1.00 90.06 218 ALA A CA 1
ATOM 1693 C C . ALA A 1 218 ? 14.942 11.580 -13.858 1.00 90.06 218 ALA A C 1
ATOM 1695 O O . ALA A 1 218 ? 15.679 12.039 -14.733 1.00 90.06 218 ALA A O 1
ATOM 1696 N N . GLU A 1 219 ? 14.901 10.271 -13.590 1.00 89.25 219 GLU A N 1
ATOM 1697 C CA . GLU A 1 219 ? 15.676 9.282 -14.346 1.00 89.25 219 GLU A CA 1
ATOM 1698 C C . GLU A 1 219 ? 15.238 9.202 -15.812 1.00 89.25 219 GLU A C 1
ATOM 1700 O O . GLU A 1 219 ? 16.090 9.155 -16.700 1.00 89.25 219 GLU A O 1
ATOM 1705 N N . ALA A 1 220 ? 13.932 9.243 -16.089 1.00 89.56 220 ALA A N 1
ATOM 1706 C CA . ALA A 1 220 ? 13.420 9.256 -17.457 1.00 89.56 220 ALA A CA 1
ATOM 1707 C C . ALA A 1 220 ? 13.904 10.491 -18.237 1.00 89.56 220 ALA A C 1
ATOM 1709 O O . ALA A 1 220 ? 14.381 10.355 -19.365 1.00 89.56 220 ALA A O 1
ATOM 1710 N N . ILE A 1 221 ? 13.861 11.678 -17.619 1.00 91.25 221 ILE A N 1
ATOM 1711 C CA . ILE A 1 221 ? 14.394 12.916 -18.209 1.00 91.25 221 ILE A CA 1
ATOM 1712 C C . ILE A 1 221 ? 15.896 12.778 -18.467 1.00 91.25 221 ILE A C 1
ATOM 1714 O O . ILE A 1 221 ? 16.358 13.075 -19.565 1.00 91.25 221 ILE A O 1
ATOM 1718 N N . ARG A 1 222 ? 16.666 12.279 -17.492 1.00 92.81 222 ARG A N 1
ATOM 1719 C CA . ARG A 1 222 ? 18.117 12.087 -17.628 1.00 92.81 222 ARG A CA 1
ATOM 1720 C C . ARG A 1 222 ? 18.465 11.166 -18.799 1.00 92.81 222 ARG A C 1
ATOM 1722 O O . ARG A 1 222 ? 19.388 11.469 -19.552 1.00 92.81 222 ARG A O 1
ATOM 1729 N N . ILE A 1 223 ? 17.740 10.057 -18.952 1.00 91.00 223 ILE A N 1
ATOM 1730 C CA . ILE A 1 223 ? 17.915 9.122 -20.071 1.00 91.00 223 ILE A CA 1
ATOM 1731 C C . ILE A 1 223 ? 17.580 9.811 -21.398 1.00 91.00 223 ILE A C 1
ATOM 1733 O O . ILE A 1 223 ? 18.362 9.706 -22.339 1.00 91.00 223 ILE A O 1
ATOM 1737 N N . GLY A 1 224 ? 16.469 10.553 -21.465 1.00 88.69 224 GLY A N 1
ATOM 1738 C CA . GLY A 1 224 ? 16.081 11.310 -22.657 1.00 88.69 224 GLY A CA 1
ATOM 1739 C C . GLY A 1 224 ? 17.135 12.341 -23.071 1.00 88.69 224 GLY A C 1
ATOM 1740 O O . GLY A 1 224 ? 17.552 12.366 -24.225 1.00 88.69 224 GLY A O 1
ATOM 1741 N N . THR A 1 225 ? 17.642 13.131 -22.122 1.00 87.25 225 THR A N 1
ATOM 1742 C CA . THR A 1 225 ? 18.704 14.117 -22.373 1.00 87.25 225 THR A CA 1
ATOM 1743 C C . THR A 1 225 ? 20.004 13.459 -22.832 1.00 87.25 225 THR A C 1
ATOM 1745 O O . THR A 1 225 ? 20.651 13.955 -23.753 1.00 87.25 225 THR A O 1
ATOM 1748 N N . GLN A 1 226 ? 20.395 12.333 -22.226 1.00 87.50 226 GLN A N 1
ATOM 1749 C CA . GLN A 1 226 ? 21.581 11.589 -22.654 1.00 87.50 226 GLN A CA 1
ATOM 1750 C C . GLN A 1 226 ? 21.415 11.048 -24.080 1.00 87.50 226 GLN A C 1
ATOM 1752 O O . GLN A 1 226 ? 22.338 11.177 -24.876 1.00 87.50 226 GLN A O 1
ATOM 1757 N N . ALA A 1 227 ? 20.241 10.515 -24.426 1.00 89.38 227 ALA A N 1
ATOM 1758 C CA . ALA A 1 227 ? 19.957 10.046 -25.778 1.00 89.38 227 ALA A CA 1
ATOM 1759 C C . ALA A 1 227 ? 20.015 11.191 -26.806 1.00 89.38 227 ALA A C 1
ATOM 1761 O O . ALA A 1 227 ? 20.606 11.019 -27.866 1.00 89.38 227 ALA A O 1
ATOM 1762 N N . ILE A 1 228 ? 19.471 12.373 -26.492 1.00 85.56 228 ILE A N 1
ATOM 1763 C CA . ILE A 1 228 ? 19.579 13.571 -27.350 1.00 85.56 228 ILE A CA 1
ATOM 1764 C C . ILE A 1 228 ? 21.051 13.933 -27.585 1.00 85.56 228 ILE A C 1
ATOM 1766 O O . ILE A 1 228 ? 21.463 14.158 -28.722 1.00 85.56 228 ILE A O 1
ATOM 1770 N N . LYS A 1 229 ? 21.857 13.921 -26.517 1.00 82.75 229 LYS A N 1
ATOM 1771 C CA . LYS A 1 229 ? 23.289 14.221 -26.582 1.00 82.75 229 LYS A CA 1
ATOM 1772 C C . LYS A 1 229 ? 24.077 13.187 -27.395 1.00 82.75 229 LYS A C 1
ATOM 1774 O O . LYS A 1 229 ? 24.953 13.568 -28.161 1.00 82.75 229 LYS A O 1
ATOM 1779 N N . GLU A 1 230 ? 23.794 11.896 -27.227 1.00 84.62 230 GLU A N 1
ATOM 1780 C CA . GLU A 1 230 ? 24.463 10.806 -27.958 1.00 84.62 230 GLU A CA 1
ATOM 1781 C C . GLU A 1 230 ? 24.115 10.793 -29.447 1.00 84.62 230 GLU A C 1
ATOM 1783 O O . GLU A 1 230 ? 24.975 10.487 -30.266 1.00 84.62 230 GLU A O 1
ATOM 1788 N N . ASN A 1 231 ? 22.881 11.161 -29.801 1.00 80.94 231 ASN A N 1
ATOM 1789 C CA . ASN A 1 231 ? 22.447 11.263 -31.194 1.00 80.94 231 ASN A CA 1
ATOM 1790 C C . ASN A 1 231 ? 22.868 12.582 -31.861 1.00 80.94 231 ASN A C 1
ATOM 1792 O O . ASN A 1 231 ? 22.481 12.824 -32.999 1.00 80.94 231 ASN A O 1
ATOM 1796 N N . GLY A 1 232 ? 23.636 13.435 -31.170 1.00 69.00 232 GLY A N 1
ATOM 1797 C CA . GLY A 1 232 ? 24.135 14.691 -31.729 1.00 69.00 232 GLY A CA 1
ATOM 1798 C C . GLY A 1 232 ? 23.026 15.648 -32.162 1.00 69.00 232 GLY A C 1
ATOM 1799 O O . GLY A 1 232 ? 23.266 16.495 -33.008 1.00 69.00 232 GLY A O 1
ATOM 1800 N N . ILE A 1 233 ? 21.813 15.521 -31.609 1.00 68.00 233 ILE A N 1
ATOM 1801 C CA . ILE A 1 233 ? 20.700 16.411 -31.946 1.00 68.00 233 ILE A CA 1
ATOM 1802 C C . ILE A 1 233 ? 20.986 17.755 -31.270 1.00 68.00 233 ILE A C 1
ATOM 1804 O O . ILE A 1 233 ? 20.586 17.998 -30.129 1.00 68.00 233 ILE A O 1
ATOM 1808 N N . ASN A 1 234 ? 21.750 18.597 -31.960 1.00 74.56 234 ASN A N 1
ATOM 1809 C CA . ASN A 1 234 ? 22.003 19.972 -31.576 1.00 74.56 234 ASN A CA 1
ATOM 1810 C C . ASN A 1 234 ? 20.903 20.862 -32.166 1.00 74.56 234 ASN A C 1
ATOM 1812 O O . ASN A 1 234 ? 20.566 20.737 -33.341 1.00 74.56 234 ASN A O 1
ATOM 1816 N N . TYR A 1 235 ? 20.357 21.768 -31.357 1.00 73.69 235 TYR A N 1
ATOM 1817 C CA . TYR A 1 235 ? 19.338 22.720 -31.802 1.00 73.69 235 TYR A CA 1
ATOM 1818 C C . TYR A 1 235 ? 19.820 23.524 -33.020 1.00 73.69 235 TYR A C 1
ATOM 1820 O O . TYR A 1 235 ? 19.086 23.658 -33.994 1.00 73.69 235 TYR A O 1
ATOM 1828 N N . ASP A 1 236 ? 21.082 23.958 -32.999 1.00 75.44 236 ASP A N 1
ATOM 1829 C CA . ASP A 1 236 ? 21.666 24.764 -34.073 1.00 75.44 236 ASP A CA 1
ATOM 1830 C C . ASP A 1 236 ? 21.839 23.972 -35.381 1.00 75.44 236 ASP A C 1
ATOM 1832 O O . ASP A 1 236 ? 21.650 24.515 -36.465 1.00 75.44 236 ASP A O 1
ATOM 1836 N N . GLU A 1 237 ? 22.166 22.677 -35.298 1.00 73.94 237 GLU A N 1
ATOM 1837 C CA . GLU A 1 237 ? 22.313 21.816 -36.483 1.00 73.94 237 GLU A CA 1
ATOM 1838 C C . GLU A 1 237 ? 20.954 21.474 -37.102 1.00 73.94 237 GLU A C 1
ATOM 1840 O O . GLU A 1 237 ? 20.833 21.407 -38.324 1.00 73.94 237 GLU A O 1
ATOM 1845 N N . VAL A 1 238 ? 19.916 21.309 -36.274 1.00 78.81 238 VAL A N 1
ATOM 1846 C CA . VAL A 1 238 ? 18.540 21.121 -36.752 1.00 78.81 238 VAL A CA 1
ATOM 1847 C C . VAL A 1 238 ? 18.034 22.383 -37.450 1.00 78.81 238 VAL A C 1
ATOM 1849 O O . VAL A 1 238 ? 17.455 22.275 -38.528 1.00 78.81 238 VAL A O 1
ATOM 1852 N N . GLU A 1 239 ? 18.279 23.566 -36.883 1.00 79.94 239 GLU A N 1
ATOM 1853 C CA . GLU A 1 239 ? 17.904 24.844 -37.503 1.00 79.94 239 GLU A CA 1
ATOM 1854 C C . GLU A 1 239 ? 18.632 25.052 -38.840 1.00 79.94 239 GLU A C 1
ATOM 1856 O O . GLU A 1 239 ? 18.002 25.410 -39.834 1.00 79.94 239 GLU A O 1
ATOM 1861 N N . LEU A 1 240 ? 19.934 24.740 -38.901 1.00 82.62 240 LEU A N 1
ATOM 1862 C CA . LEU A 1 240 ? 20.711 24.829 -40.138 1.00 82.62 240 LEU A CA 1
ATOM 1863 C C . LEU A 1 240 ? 20.173 23.878 -41.217 1.00 82.62 240 LEU A C 1
ATOM 1865 O O . LEU A 1 240 ? 19.937 24.306 -42.341 1.00 82.62 240 LEU A O 1
ATOM 1869 N N . CYS A 1 241 ? 19.907 22.614 -40.875 1.00 79.81 241 CYS A N 1
ATOM 1870 C CA . CYS A 1 241 ? 19.312 21.652 -41.808 1.00 79.81 241 CYS A CA 1
ATOM 1871 C C . CYS A 1 241 ? 17.911 22.078 -42.281 1.00 79.81 241 CYS A C 1
ATOM 1873 O O . CYS A 1 241 ? 17.559 21.850 -43.437 1.00 79.81 241 CYS A O 1
ATOM 1875 N N . LEU A 1 242 ? 17.097 22.691 -41.414 1.00 85.19 242 LEU A N 1
ATOM 1876 C CA . LEU A 1 242 ? 15.785 23.223 -41.797 1.00 85.19 242 LEU A CA 1
ATOM 1877 C C . LEU A 1 242 ? 15.912 24.420 -42.745 1.00 85.19 242 LEU A C 1
ATOM 1879 O O . LEU A 1 242 ? 15.135 24.526 -43.696 1.00 85.19 242 LEU A O 1
ATOM 1883 N N . GLN A 1 243 ? 16.896 25.289 -42.518 1.00 88.56 243 GLN A N 1
ATOM 1884 C CA . GLN A 1 243 ? 17.182 26.408 -43.407 1.00 88.56 243 GLN A CA 1
ATOM 1885 C C . GLN A 1 243 ? 17.686 25.919 -44.772 1.00 88.56 243 GLN A C 1
ATOM 1887 O O . GLN A 1 243 ? 17.140 26.325 -45.796 1.00 88.56 243 GLN A O 1
ATOM 1892 N N . GLU A 1 244 ? 18.650 24.995 -44.795 1.00 89.75 244 GLU A N 1
ATOM 1893 C CA . GLU A 1 244 ? 19.153 24.367 -46.023 1.00 89.75 244 GLU A CA 1
ATOM 1894 C C . GLU A 1 244 ? 18.029 23.668 -46.794 1.00 89.75 244 GLU A C 1
ATOM 1896 O O . GLU A 1 244 ? 17.910 23.831 -48.006 1.00 89.75 244 GLU A O 1
ATOM 1901 N N . LEU A 1 245 ? 17.141 22.947 -46.101 1.00 89.06 245 LEU A N 1
ATOM 1902 C CA . LEU A 1 245 ? 15.968 22.334 -46.718 1.00 89.06 245 LEU A CA 1
ATOM 1903 C C . LEU A 1 245 ? 15.029 23.384 -47.325 1.00 89.06 245 LEU A C 1
ATOM 1905 O O . LEU A 1 245 ? 14.534 23.186 -48.432 1.00 89.06 245 LEU A O 1
ATOM 1909 N N . SER A 1 246 ? 14.784 24.499 -46.635 1.00 87.62 246 SER A N 1
ATOM 1910 C CA . SER A 1 246 ? 13.957 25.587 -47.164 1.00 87.62 246 SER A CA 1
ATOM 1911 C C . SER A 1 246 ? 14.585 26.229 -48.404 1.00 87.62 246 SER A C 1
ATOM 1913 O O . SER A 1 246 ? 13.872 26.533 -49.359 1.00 87.62 246 SER A O 1
ATOM 1915 N N . GLU A 1 247 ? 15.905 26.413 -48.417 1.00 92.12 247 GLU A N 1
ATOM 1916 C CA . GLU A 1 247 ? 16.646 26.906 -49.583 1.00 92.12 247 GLU A CA 1
ATOM 1917 C C . GLU A 1 247 ? 16.619 25.887 -50.739 1.00 92.12 247 GLU A C 1
ATOM 1919 O O . GLU A 1 247 ? 16.440 26.261 -51.902 1.00 92.12 247 GLU A O 1
ATOM 1924 N N . CYS A 1 248 ? 16.700 24.585 -50.446 1.00 88.81 248 CYS A N 1
ATOM 1925 C CA . CYS A 1 248 ? 16.506 23.519 -51.431 1.00 88.81 248 CYS A CA 1
ATOM 1926 C C . CYS A 1 248 ? 15.086 23.514 -52.016 1.00 88.81 248 CYS A C 1
ATOM 1928 O O . CYS A 1 248 ? 14.928 23.370 -53.225 1.00 88.81 248 CYS A O 1
ATOM 1930 N N . ILE A 1 249 ? 14.054 23.703 -51.193 1.00 88.69 249 ILE A N 1
ATOM 1931 C CA . ILE A 1 249 ? 12.661 23.778 -51.658 1.00 88.69 249 ILE A CA 1
ATOM 1932 C C . ILE A 1 249 ? 12.457 25.011 -52.545 1.00 88.69 249 ILE A C 1
ATOM 1934 O O . ILE A 1 249 ? 11.850 24.910 -53.610 1.00 88.69 249 ILE A O 1
ATOM 1938 N N . GLU A 1 250 ? 12.985 26.169 -52.146 1.00 90.81 250 GLU A N 1
ATOM 1939 C CA . GLU A 1 250 ? 12.851 27.402 -52.924 1.00 90.81 250 GLU A CA 1
ATOM 1940 C C . GLU A 1 250 ? 13.624 27.323 -54.249 1.00 90.81 250 GLU A C 1
ATOM 1942 O O . GLU A 1 250 ? 13.104 27.704 -55.295 1.00 90.81 250 GLU A O 1
ATOM 1947 N N . SER A 1 251 ? 14.831 26.753 -54.243 1.00 86.62 251 SER A N 1
ATOM 1948 C CA . SER A 1 251 ? 15.586 26.515 -55.479 1.00 86.62 251 SER A CA 1
ATOM 1949 C C . SER A 1 251 ? 14.908 25.491 -56.391 1.00 86.62 251 SER A C 1
ATOM 1951 O O . SER A 1 251 ? 14.870 25.700 -57.601 1.00 86.62 251 SER A O 1
ATOM 1953 N N . GLN A 1 252 ? 14.305 24.430 -55.847 1.00 85.31 252 GLN A N 1
ATOM 1954 C CA . GLN A 1 252 ? 13.509 23.483 -56.631 1.00 85.31 252 GLN A CA 1
ATOM 1955 C C . GLN A 1 252 ? 12.297 24.166 -57.272 1.00 85.31 252 GLN A C 1
ATOM 1957 O O . GLN A 1 252 ? 12.035 23.956 -58.453 1.00 85.31 252 GLN A O 1
ATOM 1962 N N . LYS A 1 253 ? 11.601 25.028 -56.526 1.00 86.25 253 LYS A N 1
ATOM 1963 C CA . LYS A 1 253 ? 10.471 25.807 -57.034 1.00 86.25 253 LYS A CA 1
ATOM 1964 C C . LYS A 1 253 ? 10.893 26.785 -58.134 1.00 86.25 253 LYS A C 1
ATOM 1966 O O . LYS A 1 253 ? 10.198 26.903 -59.135 1.00 86.25 253 LYS A O 1
ATOM 1971 N N . GLN A 1 254 ? 12.045 27.439 -57.992 1.00 84.88 254 GLN A N 1
ATOM 1972 C CA . GLN A 1 254 ? 12.606 28.299 -59.041 1.00 84.88 254 GLN A CA 1
ATOM 1973 C C . GLN A 1 254 ? 13.019 27.501 -60.281 1.00 84.88 254 GLN A C 1
ATOM 1975 O O . GLN A 1 254 ? 12.797 27.951 -61.401 1.00 84.88 254 GLN A O 1
ATOM 1980 N N . ILE A 1 255 ? 13.593 26.306 -60.110 1.00 83.50 255 ILE A N 1
ATOM 1981 C CA . ILE A 1 255 ? 13.893 25.404 -61.230 1.00 83.50 255 ILE A CA 1
ATOM 1982 C C . ILE A 1 255 ? 12.600 24.993 -61.934 1.00 83.50 255 ILE A C 1
ATOM 1984 O O . ILE A 1 255 ? 12.560 25.013 -63.157 1.00 83.50 255 ILE A O 1
ATOM 1988 N N . GLU A 1 256 ? 11.550 24.652 -61.191 1.00 79.12 256 GLU A N 1
ATOM 1989 C CA . GLU A 1 256 ? 10.242 24.301 -61.747 1.00 79.12 256 GLU A CA 1
ATOM 1990 C C . GLU A 1 256 ? 9.581 25.491 -62.458 1.00 79.12 256 GLU A C 1
ATOM 1992 O O . GLU A 1 256 ? 9.014 25.316 -63.529 1.00 79.12 256 GLU A O 1
ATOM 1997 N N . GLU A 1 257 ? 9.728 26.714 -61.944 1.00 81.94 257 GLU A N 1
ATOM 1998 C CA . GLU A 1 257 ? 9.272 27.939 -62.610 1.00 81.94 257 GLU A CA 1
ATOM 1999 C C . GLU A 1 257 ? 10.059 28.214 -63.900 1.00 81.94 257 GLU A C 1
ATOM 2001 O O . GLU A 1 257 ? 9.467 28.557 -64.923 1.00 81.94 257 GLU A O 1
ATOM 2006 N N . ILE A 1 258 ? 11.382 28.020 -63.902 1.00 78.56 258 ILE A N 1
ATOM 2007 C CA . ILE A 1 258 ? 12.220 28.153 -65.105 1.00 78.56 258 ILE A CA 1
ATOM 2008 C C . ILE A 1 258 ? 11.888 27.058 -66.116 1.00 78.56 258 ILE A C 1
ATOM 2010 O O . ILE A 1 258 ? 11.794 27.335 -67.304 1.00 78.56 258 ILE A O 1
ATOM 2014 N N . LEU A 1 259 ? 11.696 25.815 -65.678 1.00 72.88 259 LEU A N 1
ATOM 2015 C CA . LEU A 1 259 ? 11.356 24.705 -66.563 1.00 72.88 259 LEU A CA 1
ATOM 2016 C C . LEU A 1 259 ? 9.932 24.860 -67.111 1.00 72.88 259 LEU A C 1
ATOM 2018 O O . LEU A 1 259 ? 9.715 24.641 -68.297 1.00 72.88 259 LEU A O 1
ATOM 2022 N N . GLY A 1 260 ? 8.990 25.309 -66.281 1.00 64.81 260 GLY A N 1
ATOM 2023 C CA . GLY A 1 260 ? 7.617 25.629 -66.666 1.00 64.81 260 GLY A CA 1
ATOM 2024 C C . GLY A 1 260 ? 7.521 26.850 -67.584 1.00 64.81 260 GLY A C 1
ATOM 2025 O O . GLY A 1 260 ? 6.676 26.880 -68.471 1.00 64.81 260 GLY A O 1
ATOM 2026 N N . SER A 1 261 ? 8.422 27.827 -67.444 1.00 59.09 261 SER A N 1
ATOM 2027 C CA . SER A 1 261 ? 8.518 28.971 -68.362 1.00 59.09 261 SER A CA 1
ATOM 2028 C C . SER A 1 261 ? 9.316 28.663 -69.636 1.00 59.09 261 SER A C 1
ATOM 2030 O O . SER A 1 261 ? 8.976 29.193 -70.689 1.00 59.09 261 SER A O 1
ATOM 2032 N N . ASN A 1 262 ? 10.299 27.755 -69.604 1.00 51.06 262 ASN A N 1
ATOM 2033 C CA . ASN A 1 262 ? 10.959 27.228 -70.809 1.00 51.06 262 ASN A CA 1
ATOM 2034 C C . ASN A 1 262 ? 10.082 26.223 -71.572 1.00 51.06 262 ASN A C 1
ATOM 2036 O O . ASN A 1 262 ? 10.257 26.068 -72.779 1.00 51.06 262 ASN A O 1
ATOM 2040 N N . ALA A 1 263 ? 9.131 25.564 -70.907 1.00 51.91 263 ALA A N 1
ATOM 2041 C CA . ALA A 1 263 ? 8.115 24.743 -71.562 1.00 51.91 263 ALA A CA 1
ATOM 2042 C C . ALA A 1 263 ? 7.128 25.584 -72.390 1.00 51.91 263 ALA A C 1
ATOM 2044 O O . ALA A 1 263 ? 6.515 25.054 -73.305 1.00 51.91 263 ALA A O 1
ATOM 2045 N N . ALA A 1 264 ? 7.050 26.904 -72.170 1.00 50.31 264 ALA A N 1
ATOM 2046 C CA . ALA A 1 264 ? 6.331 27.812 -73.067 1.00 50.31 264 ALA A CA 1
ATOM 2047 C C . ALA A 1 264 ? 7.056 28.048 -74.415 1.00 50.31 264 ALA A C 1
ATOM 2049 O O . ALA A 1 264 ? 6.543 28.778 -75.259 1.00 50.31 264 ALA A O 1
ATOM 2050 N N . GLY A 1 265 ? 8.257 27.481 -74.609 1.00 51.84 265 GLY A N 1
ATOM 2051 C CA . GLY A 1 265 ? 9.064 27.611 -75.829 1.00 51.84 265 GLY A CA 1
ATOM 2052 C C . GLY A 1 265 ? 9.269 26.316 -76.621 1.00 51.84 265 GLY A C 1
ATOM 2053 O O . GLY A 1 265 ? 9.910 26.355 -77.670 1.00 51.84 265 GLY A O 1
ATOM 2054 N N . ALA A 1 266 ? 8.750 25.182 -76.148 1.00 51.59 266 ALA A N 1
ATOM 2055 C CA . ALA A 1 266 ? 8.545 24.012 -76.991 1.00 51.59 266 ALA A CA 1
ATOM 2056 C C . ALA A 1 266 ? 7.059 23.994 -77.343 1.00 51.59 266 ALA A C 1
ATOM 2058 O O . ALA A 1 266 ? 6.250 23.496 -76.567 1.00 51.59 266 ALA A O 1
ATOM 2059 N N . GLU A 1 267 ? 6.716 24.591 -78.486 1.00 54.59 267 GLU A N 1
ATOM 2060 C CA . GLU A 1 267 ? 5.466 24.314 -79.194 1.00 54.59 267 GLU A CA 1
ATOM 2061 C C . GLU A 1 267 ? 5.436 22.806 -79.487 1.00 54.59 267 GLU A C 1
ATOM 2063 O O . GLU A 1 267 ? 5.857 22.348 -80.545 1.00 54.59 267 GLU A O 1
ATOM 2068 N N . ILE A 1 268 ? 5.020 22.000 -78.510 1.00 54.97 268 ILE A N 1
ATOM 2069 C CA . ILE A 1 268 ? 4.201 20.852 -78.852 1.00 54.97 268 ILE A CA 1
ATOM 2070 C C . ILE A 1 268 ? 2.858 21.509 -79.127 1.00 54.97 268 ILE A C 1
ATOM 2072 O O . ILE A 1 268 ? 2.245 22.052 -78.208 1.00 54.97 268 ILE A O 1
ATOM 2076 N N . GLU A 1 269 ? 2.506 21.626 -80.404 1.00 55.66 269 GLU A N 1
ATOM 2077 C CA . GLU A 1 269 ? 1.212 22.162 -80.798 1.00 55.66 269 GLU A CA 1
ATOM 2078 C C . GLU A 1 269 ? 0.156 21.370 -80.017 1.00 55.66 269 GLU A C 1
ATOM 2080 O O . GLU A 1 269 ? 0.124 20.142 -80.091 1.00 55.66 269 GLU A O 1
ATOM 2085 N N . ASP A 1 270 ? -0.672 22.050 -79.216 1.00 57.31 270 ASP A N 1
ATOM 2086 C CA . ASP A 1 270 ? -1.758 21.396 -78.468 1.00 57.31 270 ASP A CA 1
ATOM 2087 C C . ASP A 1 270 ? -2.641 20.559 -79.416 1.00 57.31 270 ASP A C 1
ATOM 2089 O O . ASP A 1 270 ? -3.240 19.583 -78.988 1.00 57.31 270 ASP A O 1
ATOM 2093 N N . GLU A 1 271 ? -2.656 20.890 -80.713 1.00 59.62 271 GLU A N 1
ATOM 2094 C CA . GLU A 1 271 ? -3.334 20.159 -81.785 1.00 59.62 271 GLU A CA 1
ATOM 2095 C C . GLU A 1 271 ? -2.724 18.762 -82.046 1.00 59.62 271 GLU A C 1
ATOM 2097 O O . GLU A 1 271 ? -3.488 17.814 -82.216 1.00 59.62 271 GLU A O 1
ATOM 2102 N N . ASP A 1 272 ? -1.397 18.585 -81.952 1.00 59.84 272 ASP A N 1
ATOM 2103 C CA . ASP A 1 272 ? -0.728 17.271 -82.038 1.00 59.84 272 ASP A CA 1
ATOM 2104 C C . ASP A 1 272 ? -1.005 16.420 -80.781 1.00 59.84 272 ASP A C 1
ATOM 2106 O O . ASP A 1 272 ? -1.218 15.211 -80.875 1.00 59.84 272 ASP A O 1
ATOM 2110 N N . ILE A 1 273 ? -1.061 17.037 -79.590 1.00 63.25 273 ILE A N 1
ATOM 2111 C CA . ILE A 1 273 ? -1.406 16.339 -78.333 1.00 63.25 273 ILE A CA 1
ATOM 2112 C C . ILE A 1 273 ? -2.892 15.970 -78.303 1.00 63.25 273 ILE A C 1
ATOM 2114 O O . ILE A 1 273 ? -3.256 14.903 -77.813 1.00 63.25 273 ILE A O 1
ATOM 2118 N N . GLU A 1 274 ? -3.768 16.838 -78.805 1.00 66.75 274 GLU A N 1
ATOM 2119 C CA . GLU A 1 274 ? -5.210 16.604 -78.864 1.00 66.75 274 GLU A CA 1
ATOM 2120 C C . GLU A 1 274 ? -5.553 15.564 -79.947 1.00 66.75 274 GLU A C 1
ATOM 2122 O O . GLU A 1 274 ? -6.462 14.753 -79.748 1.00 66.75 274 GLU A O 1
ATOM 2127 N N . GLU A 1 275 ? -4.779 15.494 -81.039 1.00 69.69 275 GLU A N 1
ATOM 2128 C CA . GLU A 1 275 ? -4.861 14.425 -82.040 1.00 69.69 275 GLU A CA 1
ATOM 2129 C C . GLU A 1 275 ? -4.294 13.090 -81.513 1.00 69.69 275 GLU A C 1
ATOM 2131 O O . GLU A 1 275 ? -4.972 12.070 -81.657 1.00 69.69 275 GLU A O 1
ATOM 2136 N N . GLU A 1 276 ? -3.164 13.076 -80.788 1.00 69.75 276 GLU A N 1
ATOM 2137 C CA . GLU A 1 276 ? -2.644 11.873 -80.104 1.00 69.75 276 GLU A CA 1
ATOM 2138 C C . GLU A 1 276 ? -3.564 11.392 -78.961 1.00 69.75 276 GLU A C 1
ATOM 2140 O O . GLU A 1 276 ? -3.750 10.186 -78.774 1.00 69.75 276 GLU A O 1
ATOM 2145 N N . LEU A 1 277 ? -4.199 12.302 -78.208 1.00 68.50 277 LEU A N 1
ATOM 2146 C CA . LEU A 1 277 ? -5.194 11.971 -77.179 1.00 68.50 277 LEU A CA 1
ATOM 2147 C C . LEU A 1 277 ? -6.457 11.377 -77.812 1.00 68.50 277 LEU A C 1
ATOM 2149 O O . LEU A 1 277 ? -6.993 10.391 -77.305 1.00 68.50 277 LEU A O 1
ATOM 2153 N N . LYS A 1 278 ? -6.904 11.926 -78.945 1.00 73.94 278 LYS A N 1
ATOM 2154 C CA . LYS A 1 278 ? -8.034 11.400 -79.718 1.00 73.94 278 LYS A CA 1
ATOM 2155 C C . LYS A 1 278 ? -7.704 10.058 -80.376 1.00 73.94 278 LYS A C 1
ATOM 2157 O O . LYS A 1 278 ? -8.577 9.196 -80.446 1.00 73.94 278 LYS A O 1
ATOM 2162 N N . GLU A 1 279 ? -6.461 9.840 -80.806 1.00 73.62 279 GLU A N 1
ATOM 2163 C CA . GLU A 1 279 ? -5.971 8.545 -81.291 1.00 73.62 279 GLU A CA 1
ATOM 2164 C C . GLU A 1 279 ? -5.898 7.514 -80.150 1.00 73.62 279 GLU A C 1
ATOM 2166 O O . GLU A 1 279 ? -6.336 6.377 -80.325 1.00 73.62 279 GLU A O 1
ATOM 2171 N N . LEU A 1 280 ? -5.455 7.899 -78.946 1.00 65.31 280 LEU A N 1
ATOM 2172 C CA . LEU A 1 280 ? -5.503 7.064 -77.736 1.00 65.31 280 LEU A CA 1
ATOM 2173 C C . LEU A 1 280 ? -6.943 6.742 -77.298 1.00 65.31 280 LEU A C 1
ATOM 2175 O O . LEU A 1 280 ? -7.227 5.591 -76.966 1.00 65.31 280 LEU A O 1
ATOM 2179 N N . GLU A 1 281 ? -7.873 7.698 -77.347 1.00 64.38 281 GLU A N 1
ATOM 2180 C CA . GLU A 1 281 ? -9.299 7.460 -77.071 1.00 64.38 281 GLU A CA 1
ATOM 2181 C C . GLU A 1 281 ? -9.953 6.556 -78.129 1.00 64.38 281 GLU A C 1
ATOM 2183 O O . GLU A 1 281 ? -10.748 5.678 -77.783 1.00 64.38 281 GLU A O 1
ATOM 2188 N N . MET A 1 282 ? -9.586 6.700 -79.409 1.00 62.84 282 MET A N 1
ATOM 2189 C CA . MET A 1 282 ? -10.084 5.852 -80.499 1.00 62.84 282 MET A CA 1
ATOM 2190 C C . MET A 1 282 ? -9.490 4.433 -80.444 1.00 62.84 282 MET A C 1
ATOM 2192 O O . MET A 1 282 ? -10.207 3.460 -80.678 1.00 62.84 282 MET A O 1
ATOM 2196 N N . ASN A 1 283 ? -8.228 4.291 -80.022 1.00 59.03 283 ASN A N 1
ATOM 2197 C CA . ASN A 1 283 ? -7.566 3.003 -79.778 1.00 59.03 283 ASN A CA 1
ATOM 2198 C C . ASN A 1 283 ? -8.158 2.233 -78.580 1.00 59.03 283 ASN A C 1
ATOM 2200 O O . ASN A 1 283 ? -8.041 1.008 -78.521 1.00 59.03 283 ASN A O 1
ATOM 2204 N N . PHE A 1 284 ? -8.839 2.913 -77.651 1.00 54.72 284 PHE A N 1
ATOM 2205 C CA . PHE A 1 284 ? -9.633 2.273 -76.593 1.00 54.72 284 PHE A CA 1
ATOM 2206 C C . PHE A 1 284 ? -11.091 1.979 -77.005 1.00 54.72 284 PHE A C 1
ATOM 2208 O O . PHE A 1 284 ? -11.781 1.244 -76.293 1.00 54.72 284 PHE A O 1
ATOM 2215 N N . ALA A 1 285 ? -11.571 2.505 -78.139 1.00 56.34 285 ALA A N 1
ATOM 2216 C CA . ALA A 1 285 ? -12.983 2.448 -78.531 1.00 56.34 285 ALA A CA 1
ATOM 2217 C C . ALA A 1 285 ? -13.370 1.290 -79.479 1.00 56.34 285 ALA A C 1
ATOM 2219 O O . ALA A 1 285 ? -14.562 1.010 -79.621 1.00 56.34 285 ALA A O 1
ATOM 2220 N N . GLU A 1 286 ? -12.425 0.557 -80.079 1.00 50.50 286 GLU A N 1
ATOM 2221 C CA . GLU A 1 286 ? -12.730 -0.565 -80.988 1.00 50.50 286 GLU A CA 1
ATOM 2222 C C . GLU A 1 286 ? -12.051 -1.883 -80.584 1.00 50.50 286 GLU A C 1
ATOM 2224 O O . GLU A 1 286 ? -11.085 -2.304 -81.201 1.00 50.50 286 GLU A O 1
ATOM 2229 N N . VAL A 1 287 ? -12.614 -2.585 -79.590 1.00 42.22 287 VAL A N 1
ATOM 2230 C CA . VAL A 1 287 ? -13.050 -3.995 -79.728 1.00 42.22 287 VAL A CA 1
ATOM 2231 C C . VAL A 1 287 ? -14.161 -4.272 -78.702 1.00 42.22 287 VAL A C 1
ATOM 2233 O O . VAL A 1 287 ? -13.881 -4.455 -77.515 1.00 42.22 287 VAL A O 1
ATOM 2236 N N . PRO A 1 288 ? -15.428 -4.398 -79.134 1.00 40.47 288 PRO A N 1
ATOM 2237 C CA . PRO A 1 288 ? -16.466 -5.044 -78.352 1.00 40.47 288 PRO A CA 1
ATOM 2238 C C . PRO A 1 288 ? -16.608 -6.535 -78.715 1.00 40.47 288 PRO A C 1
ATOM 2240 O O . PRO A 1 288 ? -16.742 -6.896 -79.884 1.00 40.47 288 PRO A O 1
ATOM 2243 N N . THR A 1 289 ? -16.817 -7.356 -77.672 1.00 33.44 289 THR A N 1
ATOM 2244 C CA . THR A 1 289 ? -17.494 -8.683 -77.651 1.00 33.44 289 THR A CA 1
ATOM 2245 C C . THR A 1 289 ? -16.688 -9.878 -78.219 1.00 33.44 289 THR A C 1
ATOM 2247 O O . THR A 1 289 ? -16.139 -9.788 -79.303 1.00 33.44 289 THR A O 1
ATOM 2250 N N . GLN A 1 290 ? -16.573 -11.078 -77.620 1.00 33.09 290 GLN A N 1
ATOM 2251 C CA . GLN A 1 290 ? -17.446 -11.960 -76.804 1.00 33.09 290 GLN A CA 1
ATOM 2252 C C . GLN A 1 290 ? -16.500 -12.981 -76.087 1.00 33.09 290 GLN A C 1
ATOM 2254 O O . GLN A 1 290 ? -15.434 -13.249 -76.624 1.00 33.09 290 GLN A O 1
ATOM 2259 N N . THR A 1 291 ? -16.700 -13.594 -74.911 1.00 25.94 291 THR A N 1
ATOM 2260 C CA . THR A 1 291 ? -17.868 -14.234 -74.270 1.00 25.94 291 THR A CA 1
ATOM 2261 C C . THR A 1 291 ? -17.607 -14.490 -72.766 1.00 25.94 291 THR A C 1
ATOM 2263 O O . THR A 1 291 ? -16.524 -14.953 -72.423 1.00 25.94 291 THR A O 1
ATOM 2266 N N . SER A 1 292 ? -18.650 -14.292 -71.936 1.00 30.05 292 SER A N 1
ATOM 2267 C CA . SER A 1 292 ? -18.991 -14.943 -70.637 1.00 30.05 292 SER A CA 1
ATOM 2268 C C . SER A 1 292 ? -17.882 -15.108 -69.582 1.00 30.05 292 SER A C 1
ATOM 2270 O O . SER A 1 292 ? -16.944 -15.869 -69.783 1.00 30.05 292 SER A O 1
ATOM 2272 N N . THR A 1 293 ? -17.931 -14.495 -68.398 1.00 29.33 293 THR A N 1
ATOM 2273 C CA . THR A 1 293 ? -18.965 -14.499 -67.329 1.00 29.33 293 THR A CA 1
ATOM 2274 C C . THR A 1 293 ? -18.469 -13.458 -66.306 1.00 29.33 293 THR A C 1
ATOM 2276 O O . THR A 1 293 ? -17.276 -13.452 -66.040 1.00 29.33 293 THR A O 1
ATOM 2279 N N . GLY A 1 294 ? -19.207 -12.551 -65.673 1.00 30.55 294 GLY A N 1
ATOM 2280 C CA . GLY A 1 294 ? -20.631 -12.355 -65.447 1.00 30.55 294 GLY A CA 1
ATOM 2281 C C . GLY A 1 294 ? -20.763 -11.766 -64.030 1.00 30.55 294 GLY A C 1
ATOM 2282 O O . GLY A 1 294 ? -20.500 -12.508 -63.092 1.00 30.55 294 GLY A O 1
ATOM 2283 N N . VAL A 1 295 ? -21.170 -10.483 -63.946 1.00 29.25 295 VAL A N 1
ATOM 2284 C CA . VAL A 1 295 ? -21.733 -9.704 -62.803 1.00 29.25 295 VAL A CA 1
ATOM 2285 C C . VAL A 1 295 ? -20.887 -9.559 -61.514 1.00 29.25 295 VAL A C 1
ATOM 2287 O O . VAL A 1 295 ? -20.396 -10.536 -60.974 1.00 29.25 295 VAL A O 1
ATOM 2290 N N . ASP A 1 296 ? -20.702 -8.393 -60.884 1.00 26.95 296 ASP A N 1
ATOM 2291 C CA . ASP A 1 296 ? -21.239 -7.044 -61.084 1.00 26.95 296 ASP A CA 1
ATOM 2292 C C . ASP A 1 296 ? -20.479 -6.033 -60.193 1.00 26.95 296 ASP A C 1
ATOM 2294 O O . ASP A 1 296 ? -19.995 -6.384 -59.118 1.00 26.95 296 ASP A O 1
ATOM 2298 N N . ALA A 1 297 ? -20.513 -4.771 -60.629 1.00 32.78 297 ALA A N 1
ATOM 2299 C CA . ALA A 1 297 ? -20.500 -3.541 -59.828 1.00 32.78 297 ALA A CA 1
ATOM 2300 C C . ALA A 1 297 ? -19.207 -3.078 -59.117 1.00 32.78 297 ALA A C 1
ATOM 2302 O O . ALA A 1 297 ? -18.992 -3.263 -57.920 1.00 32.78 297 ALA A O 1
ATOM 2303 N N . VAL A 1 298 ? -18.455 -2.266 -59.869 1.00 37.00 298 VAL A N 1
ATOM 2304 C CA . VAL A 1 298 ? -17.794 -1.045 -59.386 1.00 37.00 298 VAL A CA 1
ATOM 2305 C C . VAL A 1 298 ? -18.809 -0.151 -58.664 1.00 37.00 298 VAL A C 1
ATOM 2307 O O . VAL A 1 298 ? -19.831 0.229 -59.235 1.00 37.00 298 VAL A O 1
ATOM 2310 N N . VAL A 1 299 ? -18.471 0.249 -57.439 1.00 33.12 299 VAL A N 1
ATOM 2311 C CA . VAL A 1 299 ? -18.961 1.471 -56.799 1.00 33.12 299 VAL A CA 1
ATOM 2312 C C . VAL A 1 299 ? -17.737 2.227 -56.286 1.00 33.12 299 VAL A C 1
ATOM 2314 O O . VAL A 1 299 ? -17.005 1.720 -55.449 1.00 33.12 299 VAL A O 1
ATOM 2317 N N . ALA A 1 300 ? -17.532 3.404 -56.876 1.00 34.47 300 ALA A N 1
ATOM 2318 C CA . ALA A 1 300 ? -17.094 4.661 -56.269 1.00 34.47 300 ALA A CA 1
ATOM 2319 C C . ALA A 1 300 ? -16.083 4.643 -55.105 1.00 34.47 300 ALA A C 1
ATOM 2321 O O . ALA A 1 300 ? -16.361 4.108 -54.038 1.00 34.47 300 ALA A O 1
ATOM 2322 N N . GLY A 1 301 ? -15.018 5.446 -55.238 1.00 34.50 301 GLY A N 1
ATOM 2323 C CA . GLY A 1 301 ? -14.399 6.050 -54.058 1.00 34.50 301 GLY A CA 1
ATOM 2324 C C . GLY A 1 301 ? -12.943 6.473 -54.189 1.00 34.50 301 GLY A C 1
ATOM 2325 O O . GLY A 1 301 ? -12.101 5.964 -53.463 1.00 34.50 301 GLY A O 1
ATOM 2326 N N . THR A 1 302 ? -12.644 7.502 -54.984 1.00 46.38 302 THR A N 1
ATOM 2327 C CA . THR A 1 302 ? -11.411 8.312 -54.845 1.00 46.38 302 THR A CA 1
ATOM 2328 C C . THR A 1 302 ? -11.449 9.181 -53.566 1.00 46.38 302 THR A C 1
ATOM 2330 O O . THR A 1 302 ? -11.067 10.345 -53.574 1.00 46.38 302 THR A O 1
ATOM 2333 N N . GLN A 1 303 ? -11.946 8.623 -52.459 1.00 49.53 303 GLN A N 1
ATOM 2334 C CA . GLN A 1 303 ? -12.227 9.305 -51.191 1.00 49.53 303 GLN A CA 1
ATOM 2335 C C . GLN A 1 303 ? -11.434 8.693 -50.010 1.00 49.53 303 GLN A C 1
ATOM 2337 O O . GLN A 1 303 ? -11.249 9.343 -48.985 1.00 49.53 303 GLN A O 1
ATOM 2342 N N . GLU A 1 304 ? -10.877 7.482 -50.148 1.00 49.97 304 GLU A N 1
ATOM 2343 C CA . GLU A 1 304 ? -10.305 6.731 -49.013 1.00 49.97 304 GLU A CA 1
ATOM 2344 C C . GLU A 1 304 ? -8.909 7.178 -48.540 1.00 49.97 304 GLU A C 1
ATOM 2346 O O . GLU A 1 304 ? -8.539 6.904 -47.399 1.00 49.97 304 GLU A O 1
ATOM 2351 N N . THR A 1 305 ? -8.123 7.903 -49.342 1.00 50.53 305 THR A N 1
ATOM 2352 C CA . THR A 1 305 ? -6.800 8.384 -48.886 1.00 50.53 305 THR A CA 1
ATOM 2353 C C . THR A 1 305 ? -6.882 9.691 -48.095 1.00 50.53 305 THR A C 1
ATOM 2355 O O . THR A 1 305 ? -6.028 9.948 -47.246 1.00 50.53 305 THR A O 1
ATOM 2358 N N . ALA A 1 306 ? -7.933 10.490 -48.311 1.00 50.38 306 ALA A N 1
ATOM 2359 C CA . ALA A 1 306 ? -8.194 11.717 -47.561 1.00 50.38 306 ALA A CA 1
ATOM 2360 C C . ALA A 1 306 ? -8.864 11.426 -46.206 1.00 50.38 306 ALA A C 1
ATOM 2362 O O . ALA A 1 306 ? -8.502 12.034 -45.195 1.00 50.38 306 ALA A O 1
ATOM 2363 N N . ASP A 1 307 ? -9.766 10.443 -46.155 1.00 55.97 307 ASP A N 1
ATOM 2364 C CA . ASP A 1 307 ? -10.452 10.062 -44.916 1.00 55.97 307 ASP A CA 1
ATOM 2365 C C . ASP A 1 307 ? -9.506 9.342 -43.933 1.00 55.97 307 ASP A C 1
ATOM 2367 O O . ASP A 1 307 ? -9.565 9.593 -42.727 1.00 55.97 307 ASP A O 1
ATOM 2371 N N . ALA A 1 308 ? -8.535 8.563 -44.432 1.00 56.38 308 ALA A N 1
ATOM 2372 C CA . ALA A 1 308 ? -7.506 7.925 -43.603 1.00 56.38 308 ALA A CA 1
ATOM 2373 C C . ALA A 1 308 ? -6.536 8.930 -42.942 1.00 56.38 308 ALA A C 1
ATOM 2375 O O . ALA A 1 308 ? -6.094 8.721 -41.809 1.00 56.38 308 ALA A O 1
ATOM 2376 N N . LEU A 1 309 ? -6.228 10.050 -43.609 1.00 53.28 309 LEU A N 1
ATOM 2377 C CA . LEU A 1 309 ? -5.409 11.132 -43.044 1.00 53.28 309 LEU A CA 1
ATOM 2378 C C . LEU A 1 309 ? -6.217 12.025 -42.088 1.00 53.28 309 LEU A C 1
ATOM 2380 O O . LEU A 1 309 ? -5.705 12.439 -41.045 1.00 53.28 309 LEU A O 1
ATOM 2384 N N . SER A 1 310 ? -7.494 12.268 -42.392 1.00 60.78 310 SER A N 1
ATOM 2385 C CA . SER A 1 310 ? -8.401 13.074 -41.565 1.00 60.78 310 SER A CA 1
ATOM 2386 C C . SER A 1 310 ? -8.758 12.388 -40.237 1.00 60.78 310 SER A C 1
ATOM 2388 O O . SER A 1 310 ? -8.747 13.026 -39.179 1.00 60.78 310 SER A O 1
ATOM 2390 N N . GLU A 1 311 ? -8.972 11.068 -40.234 1.00 58.00 311 GLU A N 1
ATOM 2391 C CA . GLU A 1 311 ? -9.243 10.318 -39.000 1.00 58.00 311 GLU A CA 1
ATOM 2392 C C . GLU A 1 311 ? -7.998 10.198 -38.098 1.00 58.00 311 GLU A C 1
ATOM 2394 O O . GLU A 1 311 ? -8.109 10.166 -36.866 1.00 58.00 311 GLU A O 1
ATOM 2399 N N . SER A 1 312 ? -6.802 10.195 -38.698 1.00 54.16 312 SER A N 1
ATOM 2400 C CA . SER A 1 312 ? -5.532 10.147 -37.966 1.00 54.16 312 SER A CA 1
ATOM 2401 C C . SER A 1 312 ? -5.158 11.496 -37.331 1.00 54.16 312 SER A C 1
ATOM 2403 O O . SER A 1 312 ? -4.505 11.516 -36.287 1.00 54.16 312 SER A O 1
ATOM 2405 N N . LEU A 1 313 ? -5.612 12.620 -37.902 1.00 53.81 313 LEU A N 1
ATOM 2406 C CA . LEU A 1 313 ? -5.409 13.970 -37.354 1.00 53.81 313 LEU A CA 1
ATOM 2407 C C . LEU A 1 313 ? -6.489 14.378 -36.337 1.00 53.81 313 LEU A C 1
ATOM 2409 O O . LEU A 1 313 ? -6.200 15.092 -35.379 1.00 53.81 313 LEU A O 1
ATOM 2413 N N . SER A 1 314 ? -7.710 13.854 -36.466 1.00 58.12 314 SER A N 1
ATOM 2414 C CA . SER A 1 314 ? -8.830 14.160 -35.558 1.00 58.12 314 SER A CA 1
ATOM 2415 C C . SER A 1 314 ? -8.705 13.521 -34.160 1.00 58.12 314 SER A C 1
ATOM 2417 O O . SER A 1 314 ? -9.436 13.889 -33.241 1.00 58.12 314 SER A O 1
ATOM 2419 N N . LYS A 1 315 ? -7.765 12.581 -33.958 1.00 55.22 315 LYS A N 1
ATOM 2420 C CA . LYS A 1 315 ? -7.476 11.939 -32.654 1.00 55.22 315 LYS A CA 1
ATOM 2421 C C . LYS A 1 315 ? -6.423 12.678 -31.808 1.00 55.22 315 LYS A C 1
ATOM 2423 O O . LYS A 1 315 ? -6.129 12.242 -30.697 1.00 55.22 315 LYS A O 1
ATOM 2428 N N . LEU A 1 316 ? -5.901 13.817 -32.273 1.00 49.66 316 LEU A N 1
ATOM 2429 C CA . LEU A 1 316 ? -4.976 14.677 -31.522 1.00 49.66 316 LEU A CA 1
ATOM 2430 C C . LEU A 1 316 ? -5.671 15.952 -31.020 1.00 49.66 316 LEU A C 1
ATOM 2432 O O . LEU A 1 316 ? -5.431 17.054 -31.504 1.00 49.66 316 LEU A O 1
ATOM 2436 N N . HIS A 1 317 ? -6.495 15.820 -29.980 1.00 40.53 317 HIS A N 1
ATOM 2437 C CA . HIS A 1 317 ? -6.901 16.971 -29.170 1.00 40.53 317 HIS A CA 1
ATOM 2438 C C . HIS A 1 317 ? -5.965 17.121 -27.966 1.00 40.53 317 HIS A C 1
ATOM 2440 O O . HIS A 1 317 ? -6.213 16.584 -26.889 1.00 40.53 317 HIS A O 1
ATOM 2446 N N . LEU A 1 318 ? -4.887 17.887 -28.155 1.00 42.28 318 LEU A N 1
ATOM 2447 C CA . LEU A 1 318 ? -4.097 18.459 -27.064 1.00 42.28 318 LEU A CA 1
ATOM 2448 C C . LEU A 1 318 ? -4.331 19.972 -27.004 1.00 42.28 318 LEU A C 1
ATOM 2450 O O . LEU A 1 318 ? -3.574 20.770 -27.555 1.00 42.28 318 LEU A O 1
ATOM 2454 N N . THR A 1 319 ? -5.364 20.390 -26.277 1.00 39.69 319 THR A N 1
ATOM 2455 C CA . THR A 1 319 ? -5.433 21.760 -25.763 1.00 39.69 319 THR A CA 1
ATOM 2456 C C . THR A 1 319 ? -4.564 21.851 -24.513 1.00 39.69 319 THR A C 1
ATOM 2458 O O . THR A 1 319 ? -4.977 21.555 -23.393 1.00 39.69 319 THR A O 1
ATOM 2461 N N . ARG A 1 320 ? -3.316 22.274 -24.740 1.00 39.47 320 ARG A N 1
ATOM 2462 C CA . ARG A 1 320 ? -2.405 22.816 -23.729 1.00 39.47 320 ARG A CA 1
ATOM 2463 C C . ARG A 1 320 ? -3.033 24.077 -23.131 1.00 39.47 320 ARG A C 1
ATOM 2465 O O . ARG A 1 320 ? -2.915 25.163 -23.689 1.00 39.47 320 ARG A O 1
ATOM 2472 N N . HIS A 1 321 ? -3.630 23.956 -21.955 1.00 39.28 321 HIS A N 1
ATOM 2473 C CA . HIS A 1 321 ? -3.613 25.055 -20.999 1.00 39.28 321 HIS A CA 1
ATOM 2474 C C . HIS A 1 321 ? -2.458 24.820 -20.034 1.00 39.28 321 HIS A C 1
ATOM 2476 O O . HIS A 1 321 ? -2.597 24.039 -19.104 1.00 39.28 321 HIS A O 1
ATOM 2482 N N . ALA A 1 322 ? -1.328 25.483 -20.289 1.00 37.59 322 ALA A N 1
ATOM 2483 C CA . ALA A 1 322 ? -0.468 26.069 -19.257 1.00 37.59 322 ALA A CA 1
ATOM 2484 C C . ALA A 1 322 ? 0.797 26.661 -19.895 1.00 37.59 322 ALA A C 1
ATOM 2486 O O . ALA A 1 322 ? 1.790 25.967 -20.092 1.00 37.59 322 ALA A O 1
ATOM 2487 N N . ARG A 1 323 ? 0.770 27.966 -20.177 1.00 35.25 323 ARG A N 1
ATOM 2488 C CA . ARG A 1 323 ? 1.943 28.825 -19.968 1.00 35.25 323 ARG A CA 1
ATOM 2489 C C . ARG A 1 323 ? 1.487 30.268 -19.777 1.00 35.25 323 ARG A C 1
ATOM 2491 O O . ARG A 1 323 ? 1.616 31.104 -20.659 1.00 35.25 323 ARG A O 1
ATOM 2498 N N . LYS A 1 324 ? 0.896 30.526 -18.609 1.00 45.38 324 LYS A N 1
ATOM 2499 C CA . LYS A 1 324 ? 0.831 31.875 -18.030 1.00 45.38 324 LYS A CA 1
ATOM 2500 C C . LYS A 1 324 ? 2.089 32.219 -17.219 1.00 45.38 324 LYS A C 1
ATOM 2502 O O . LYS A 1 324 ? 2.156 33.300 -16.660 1.00 45.38 324 LYS A O 1
ATOM 2507 N N . ASP A 1 325 ? 3.117 31.370 -17.239 1.00 42.53 325 ASP A N 1
ATOM 2508 C CA . ASP A 1 325 ? 4.314 31.557 -16.408 1.00 42.53 325 ASP A CA 1
ATOM 2509 C C . ASP A 1 325 ? 5.551 31.988 -17.214 1.00 42.53 325 ASP A C 1
ATOM 2511 O O . ASP A 1 325 ? 6.668 31.592 -16.904 1.00 42.53 325 ASP A O 1
ATOM 2515 N N . LEU A 1 326 ? 5.369 32.794 -18.266 1.00 43.94 326 LEU A N 1
ATOM 2516 C CA . LEU A 1 326 ? 6.480 33.497 -18.935 1.00 43.94 326 LEU A CA 1
ATOM 2517 C C . LEU A 1 326 ? 6.524 35.005 -18.633 1.00 43.94 326 LEU A C 1
ATOM 2519 O O . LEU A 1 326 ? 7.401 35.694 -19.138 1.00 43.94 326 LEU A O 1
ATOM 2523 N N . GLU A 1 327 ? 5.655 35.526 -17.760 1.00 44.06 327 GLU A N 1
ATOM 2524 C CA . GLU A 1 327 ? 5.691 36.945 -17.352 1.00 44.06 327 GLU A CA 1
ATOM 2525 C C . GLU A 1 327 ? 6.477 37.216 -16.052 1.00 44.06 327 GLU A C 1
ATOM 2527 O O . GLU A 1 327 ? 6.500 38.349 -15.579 1.00 44.06 327 GLU A O 1
ATOM 2532 N N . ALA A 1 328 ? 7.174 36.228 -15.475 1.00 47.28 328 ALA A N 1
ATOM 2533 C CA . ALA A 1 328 ? 8.004 36.450 -14.280 1.00 47.28 328 ALA A CA 1
ATOM 2534 C C . ALA A 1 328 ? 9.501 36.688 -14.570 1.00 47.28 328 ALA A C 1
ATOM 2536 O O . ALA A 1 328 ? 10.223 37.108 -13.670 1.00 47.28 328 ALA A O 1
ATOM 2537 N N . GLU A 1 329 ? 9.972 36.492 -15.807 1.00 41.00 329 GLU A N 1
ATOM 2538 C CA . GLU A 1 329 ? 11.381 36.726 -16.183 1.00 41.00 329 GLU A CA 1
ATOM 2539 C C . GLU A 1 329 ? 11.609 37.984 -17.034 1.00 41.00 329 GLU A C 1
ATOM 2541 O O . GLU A 1 329 ? 12.677 38.163 -17.605 1.00 41.00 329 GLU A O 1
ATOM 2546 N N . HIS A 1 330 ? 10.651 38.915 -17.069 1.00 41.31 330 HIS A N 1
ATOM 2547 C CA . HIS A 1 330 ? 10.846 40.219 -17.721 1.00 41.31 330 HIS A CA 1
ATOM 2548 C C . HIS A 1 330 ? 11.009 41.397 -16.742 1.00 41.31 330 HIS A C 1
ATOM 2550 O O . HIS A 1 330 ? 10.874 42.554 -17.137 1.00 41.31 330 HIS A O 1
ATOM 2556 N N . ALA A 1 331 ? 11.319 41.126 -15.468 1.00 44.56 331 ALA A N 1
ATOM 2557 C CA . ALA A 1 331 ? 11.428 42.151 -14.423 1.00 44.56 331 ALA A CA 1
ATOM 2558 C C . ALA A 1 331 ? 12.865 42.514 -13.989 1.00 44.56 331 ALA A C 1
ATOM 2560 O O . ALA A 1 331 ? 13.012 43.282 -13.041 1.00 44.56 331 ALA A O 1
ATOM 2561 N N . VAL A 1 332 ? 13.925 42.001 -14.634 1.00 47.56 332 VAL A N 1
ATOM 2562 C CA . VAL A 1 332 ? 15.312 42.239 -14.159 1.00 47.56 332 VAL A CA 1
ATOM 2563 C C . VAL A 1 332 ? 16.187 43.080 -15.098 1.00 47.56 332 VAL A C 1
ATOM 2565 O O . VAL A 1 332 ? 17.208 43.595 -14.655 1.00 47.56 332 VAL A O 1
ATOM 2568 N N . GLU A 1 333 ? 15.769 43.384 -16.326 1.00 46.06 333 GLU A N 1
ATOM 2569 C CA . GLU A 1 333 ? 16.527 44.305 -17.189 1.00 46.06 333 GLU A CA 1
ATOM 2570 C C . GLU A 1 333 ? 15.685 45.489 -17.659 1.00 46.06 333 GLU A C 1
ATOM 2572 O O . GLU A 1 333 ? 15.189 45.545 -18.779 1.00 46.06 333 GLU A O 1
ATOM 2577 N N . SER A 1 334 ? 15.558 46.489 -16.787 1.00 35.75 334 SER A N 1
ATOM 2578 C CA . SER A 1 334 ? 15.426 47.872 -17.236 1.00 35.75 334 SER A CA 1
ATOM 2579 C C . SER A 1 334 ? 15.950 48.839 -16.175 1.00 35.75 334 SER A C 1
ATOM 2581 O O . SER A 1 334 ? 15.423 48.926 -15.069 1.00 35.75 334 SER A O 1
ATOM 2583 N N . MET A 1 335 ? 16.972 49.595 -16.583 1.00 36.47 335 MET A N 1
ATOM 2584 C CA . MET A 1 335 ? 17.407 50.887 -16.042 1.00 36.47 335 MET A CA 1
ATOM 2585 C C . MET A 1 335 ? 18.202 50.893 -14.729 1.00 36.47 335 MET A C 1
ATOM 2587 O O . MET A 1 335 ? 17.684 51.065 -13.629 1.00 36.47 335 MET A O 1
ATOM 2591 N N . GLY A 1 336 ? 19.527 50.894 -14.889 1.00 37.03 336 GLY A N 1
ATOM 2592 C CA . GLY A 1 336 ? 20.407 51.584 -13.955 1.00 37.03 336 GLY A CA 1
ATOM 2593 C C . GLY A 1 336 ? 20.273 53.106 -14.069 1.00 37.03 336 GLY A C 1
ATOM 2594 O O . GLY A 1 336 ? 20.072 53.629 -15.161 1.00 37.03 336 GLY A O 1
ATOM 2595 N N . ALA A 1 337 ? 20.447 53.807 -12.948 1.00 36.22 337 ALA A N 1
ATOM 2596 C CA . ALA A 1 337 ? 21.096 55.118 -12.887 1.00 36.22 337 ALA A CA 1
ATOM 2597 C C . ALA A 1 337 ? 21.346 55.544 -11.429 1.00 36.22 337 ALA A C 1
ATOM 2599 O O . ALA A 1 337 ? 20.419 55.641 -10.636 1.00 36.22 337 ALA A O 1
ATOM 2600 N N . MET A 1 338 ? 22.609 55.890 -11.151 1.00 36.91 338 MET A N 1
ATOM 2601 C CA . MET A 1 338 ? 23.046 56.993 -10.280 1.0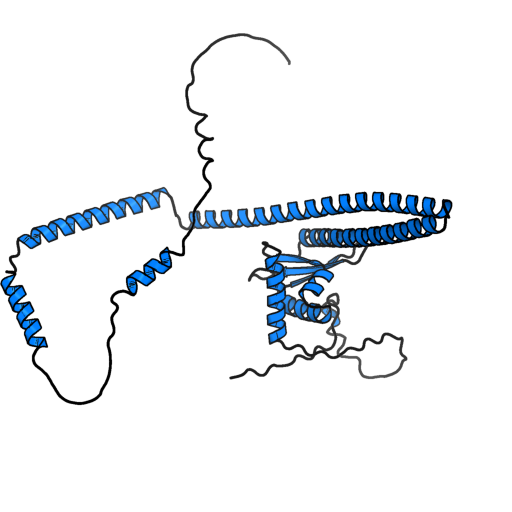0 36.91 338 MET A CA 1
ATOM 2602 C C . MET A 1 338 ? 22.605 57.000 -8.802 1.00 36.91 338 MET A C 1
ATOM 2604 O O . MET A 1 338 ? 21.487 57.369 -8.476 1.00 36.91 338 MET A O 1
ATOM 2608 N N . SER A 1 339 ? 23.564 56.867 -7.878 1.00 39.03 339 SER A N 1
ATOM 2609 C CA . SER A 1 339 ? 24.157 58.043 -7.214 1.00 39.03 339 SER A CA 1
ATOM 2610 C C . SER A 1 339 ? 25.237 57.647 -6.197 1.00 39.03 339 SER A C 1
ATOM 2612 O O . SER A 1 339 ? 25.226 56.567 -5.616 1.00 39.03 339 SER A O 1
ATOM 2614 N N . LYS A 1 340 ? 26.184 58.570 -6.035 1.00 41.88 340 LYS A N 1
ATOM 2615 C CA . LYS A 1 340 ? 27.332 58.586 -5.128 1.00 41.88 340 LYS A CA 1
ATOM 2616 C C . LYS A 1 340 ? 26.943 58.650 -3.642 1.00 41.88 340 LYS A C 1
ATOM 2618 O O . LYS A 1 340 ? 25.907 59.206 -3.293 1.00 41.88 340 LYS A O 1
ATOM 2623 N N . ASP A 1 341 ? 27.963 58.316 -2.850 1.00 35.50 341 ASP A N 1
ATOM 2624 C CA . ASP A 1 341 ? 28.431 59.004 -1.633 1.00 35.50 341 ASP A CA 1
ATOM 2625 C C . ASP A 1 341 ? 27.996 58.472 -0.261 1.00 35.50 341 ASP A C 1
ATOM 2627 O O . ASP A 1 341 ? 26.819 58.243 0.001 1.00 35.50 341 ASP A O 1
ATOM 2631 N N . GLY A 1 342 ? 28.980 58.398 0.648 1.00 33.69 342 GLY A N 1
ATOM 2632 C CA . GLY A 1 342 ? 28.747 58.516 2.090 1.00 33.69 342 GLY A CA 1
ATOM 2633 C C . GLY A 1 342 ? 29.277 57.404 3.006 1.00 33.69 342 GLY A C 1
ATOM 2634 O O . GLY A 1 342 ? 28.569 56.446 3.268 1.00 33.69 342 GLY A O 1
ATOM 2635 N N . ASN A 1 343 ? 30.442 57.674 3.619 1.00 36.81 343 ASN A N 1
ATOM 2636 C CA . ASN A 1 343 ? 30.820 57.375 5.022 1.00 36.81 343 ASN A CA 1
ATOM 2637 C C . ASN A 1 343 ? 30.956 55.898 5.476 1.00 36.81 343 ASN A C 1
ATOM 2639 O O . ASN A 1 343 ? 29.999 55.141 5.485 1.00 36.81 343 ASN A O 1
ATOM 2643 N N . ARG A 1 344 ? 32.169 55.403 5.775 1.00 41.34 344 ARG A N 1
ATOM 2644 C CA . ARG A 1 344 ? 32.979 55.526 7.021 1.00 41.34 344 ARG A CA 1
ATOM 2645 C C . ARG A 1 344 ? 32.474 54.706 8.220 1.00 41.34 344 ARG A C 1
ATOM 2647 O O . ARG A 1 344 ? 31.330 54.844 8.623 1.00 41.34 344 ARG A O 1
ATOM 2654 N N . GLU A 1 345 ? 33.464 54.042 8.836 1.00 37.91 345 GLU A N 1
ATOM 2655 C CA . GLU A 1 345 ? 33.522 53.493 10.207 1.00 37.91 345 GLU A CA 1
ATOM 2656 C C . GLU A 1 345 ? 32.739 52.182 10.437 1.00 37.91 345 GLU A C 1
ATOM 2658 O O . GLU A 1 345 ? 31.652 52.003 9.920 1.00 37.91 345 GLU A O 1
ATOM 2663 N N . ALA A 1 346 ? 33.214 51.175 11.176 1.00 41.50 346 ALA A N 1
ATOM 2664 C CA . ALA A 1 346 ? 34.364 51.035 12.062 1.00 41.50 346 ALA A CA 1
ATOM 2665 C C . ALA A 1 346 ? 34.596 49.534 12.371 1.00 41.50 346 ALA A C 1
ATOM 2667 O O . ALA A 1 346 ? 33.639 48.783 12.501 1.00 41.50 346 ALA A O 1
ATOM 2668 N N . VAL A 1 347 ? 35.874 49.170 12.553 1.00 42.12 347 VAL A N 1
ATOM 2669 C CA . VAL A 1 347 ? 36.414 48.342 13.655 1.00 42.12 347 VAL A CA 1
ATOM 2670 C C . VAL A 1 347 ? 35.830 46.930 13.856 1.00 42.12 347 VAL A C 1
ATOM 2672 O O . VAL A 1 347 ? 34.708 46.773 14.316 1.00 42.12 347 VAL A O 1
ATOM 2675 N N . LEU A 1 348 ? 36.666 45.901 13.671 1.00 44.88 348 LEU A N 1
ATOM 2676 C CA . LEU A 1 348 ? 37.183 45.074 14.776 1.00 44.88 348 LEU A CA 1
ATOM 2677 C C . LEU A 1 348 ? 38.255 44.085 14.268 1.00 44.88 348 LEU A C 1
ATOM 2679 O O . LEU A 1 348 ? 37.943 43.174 13.509 1.00 44.88 348 LEU A O 1
ATOM 2683 N N . SER A 1 349 ? 39.466 44.297 14.804 1.00 47.41 349 SER A N 1
ATOM 2684 C CA . SER A 1 349 ? 40.616 43.385 14.967 1.00 47.41 349 SER A CA 1
ATOM 2685 C C . SER A 1 349 ? 41.444 42.960 13.757 1.00 47.41 349 SER A C 1
ATOM 2687 O O . SER A 1 349 ? 40.955 42.199 12.900 1.00 47.41 349 SER A O 1
#